Protein AF-A0A524DLS8-F1 (afdb_monomer)

Nearest PDB structures (foldseek):
  7c2h-assembly1_G  TM=8.916E-01  e=9.783E-06  Candidatus Thorarchaeota archaeon SMTZ1-83
  7c2g-assembly1_G  TM=9.060E-01  e=1.385E-05  Candidatus Thorarchaeota archaeon SMTZ1-83
  7whf-assembly2_C  TM=7.831E-01  e=1.554E-05  Candidatus Heimdallarchaeota archaeon LC_3
  7whg-assembly1_G  TM=9.239E-01  e=5.008E-04  Promethearchaeota archaeon
  1jhw-assembly1_A  TM=7.766E-01  e=9.349E-05  Homo sapiens

Solvent-accessible surface area (backbone atoms only — not comparable to full-atom values): 13951 Å² total; per-residue (Å²): 122,78,66,64,58,52,56,51,53,54,52,52,53,51,53,52,49,54,53,51,51,52,54,49,53,51,51,51,53,51,48,51,51,50,48,53,51,49,61,59,64,60,59,73,80,84,71,67,46,40,27,42,47,40,80,86,39,50,76,42,80,46,63,53,48,85,81,50,46,63,38,37,36,41,39,34,66,68,64,36,32,38,37,40,37,21,79,67,32,53,69,68,31,54,57,35,44,51,56,48,51,52,59,52,37,73,70,42,98,58,77,40,52,77,42,83,33,44,64,96,60,63,54,72,73,61,46,74,42,44,67,50,38,51,76,24,67,81,69,76,60,78,74,69,72,70,78,77,64,72,80,64,44,65,67,48,46,56,44,42,75,75,69,45,80,68,52,74,67,41,51,27,35,54,45,13,51,54,52,54,73,67,63,66,52,70,69,56,47,27,35,50,37,27,43,48,54,49,50,67,75,46,77,86,60,91,84,50,71,67,57,27,54,53,42,16,55,54,50,66,68,66,70,68,51,73,54,46,46,28,37,53,37,28,44,49,52,49,52,53,53,54,55,59,67,75,75,114

Foldseek 3Di:
DVVVVVVVVVVVVVVVVVVVVVVVVVVVVVVVVVVVVVVVVPPPPQDKWKWKADLVRDTDTDFADPLDLQTWMWICSPQEIEIEHRVNHDPSRSVSPVVVLVVVQVPDPHRHHYHYHYVVRDDDPRVVCNVVRHVGPPPPDPPPPPDADDLPQVVLVVCVVVPDDDDPSSQLSVQLVVVVVVVDDLLVLLLLLLVLVCCVVVVPDDDDPVSSNVSSVVVVVVPHDSSSSSSSSSNSVVVVVVVVVVVD

Radius of gyration: 32.9 Å; Cα contacts (8 Å, |Δi|>4): 249; chains: 1; bounding box: 101×58×73 Å

Sequence (248 aa):
MKTFTSVISIYIRNLNFFFYLFLIISKYIILLCILTILLRKTRLRIIMKLYSVAENGALRKIGKLAFADNAVYLVDDYKNMYLWFGQKASKKKKDLSQKKADALNKKKETTANIQIVHQGKEFGAFLAMMDILKKGLKVKAPIERRTELEIQYEDTKELIDIGLEPDLEGEITIAAHKLAQEKKSYDELCKALAKAQLTIIKSKGKITAAEINKKAKEIHKSSSTYDELCWLIAELNMLLKKQSFEQD

Structure (mmCIF, N/CA/C/O backbone):
data_AF-A0A524DLS8-F1
#
_entry.id   AF-A0A524DLS8-F1
#
loop_
_atom_site.group_PDB
_atom_site.id
_atom_site.type_symbol
_atom_site.label_atom_id
_atom_site.label_alt_id
_atom_site.label_comp_id
_atom_site.label_asym_id
_atom_site.label_entity_id
_atom_site.label_seq_id
_atom_site.pdbx_PDB_ins_code
_atom_site.Cartn_x
_atom_site.Cartn_y
_atom_site.Cartn_z
_atom_site.occupancy
_atom_site.B_iso_or_equiv
_atom_site.auth_seq_id
_atom_site.auth_comp_id
_atom_site.auth_asym_id
_atom_site.auth_atom_id
_atom_site.pdbx_PDB_model_num
ATOM 1 N N . MET A 1 1 ? 62.824 33.781 37.397 1.00 54.66 1 MET A N 1
ATOM 2 C CA . MET A 1 1 ? 61.934 32.602 37.544 1.00 54.66 1 MET A CA 1
ATOM 3 C C . MET A 1 1 ? 60.467 32.835 37.141 1.00 54.66 1 MET A C 1
ATOM 5 O O . MET A 1 1 ? 59.832 31.866 36.758 1.00 54.66 1 MET A O 1
ATOM 9 N N . LYS A 1 2 ? 59.913 34.065 37.165 1.00 51.53 2 LYS A N 1
ATOM 10 C CA . LYS A 1 2 ? 58.495 34.329 36.802 1.00 51.53 2 LYS A CA 1
ATOM 11 C C . LYS A 1 2 ? 58.173 34.328 35.293 1.00 51.53 2 LYS A C 1
ATOM 13 O O . LYS A 1 2 ? 57.015 34.201 34.920 1.00 51.53 2 LYS A O 1
ATOM 18 N N . THR A 1 3 ? 59.169 34.461 34.419 1.00 55.75 3 THR A N 1
ATOM 19 C CA . THR A 1 3 ? 58.977 34.502 32.957 1.00 55.75 3 THR A CA 1
ATOM 20 C C . THR A 1 3 ? 58.857 33.113 32.326 1.00 55.75 3 THR A C 1
ATOM 22 O O . THR A 1 3 ? 58.107 32.940 31.372 1.00 55.75 3 THR A O 1
ATOM 25 N N . PHE A 1 4 ? 59.516 32.099 32.894 1.00 52.78 4 PHE A N 1
ATOM 26 C CA . PHE A 1 4 ? 59.538 30.738 32.343 1.00 52.78 4 PHE A CA 1
ATOM 27 C C . PHE A 1 4 ? 58.196 30.003 32.513 1.00 52.78 4 PHE A C 1
ATOM 29 O O . PHE A 1 4 ? 57.739 29.304 31.612 1.00 52.78 4 PHE A O 1
ATOM 36 N N . THR A 1 5 ? 57.500 30.234 33.629 1.00 56.88 5 THR A N 1
ATOM 37 C CA . THR A 1 5 ? 56.167 29.668 33.894 1.00 56.88 5 THR A CA 1
ATOM 38 C C . THR A 1 5 ? 55.078 30.238 32.979 1.00 56.88 5 THR A C 1
ATOM 40 O O . THR A 1 5 ? 54.132 29.528 32.641 1.00 56.88 5 THR A O 1
ATOM 43 N N . SER A 1 6 ? 55.220 31.487 32.522 1.00 59.06 6 SER A N 1
ATOM 44 C CA . SER A 1 6 ? 54.257 32.122 31.609 1.00 59.06 6 SER A CA 1
ATOM 45 C C . SER A 1 6 ? 54.321 31.528 30.195 1.00 59.06 6 SER A C 1
ATOM 47 O O . SER A 1 6 ? 53.290 31.201 29.607 1.00 59.06 6 SER A O 1
ATOM 49 N N . VAL A 1 7 ? 55.533 31.286 29.679 1.00 60.94 7 VAL A N 1
ATOM 50 C CA . VAL A 1 7 ? 55.742 30.698 28.342 1.00 60.94 7 VAL A CA 1
ATOM 51 C C . VAL A 1 7 ? 55.211 29.261 28.277 1.00 60.94 7 VAL A C 1
ATOM 53 O O . VAL A 1 7 ? 54.524 28.901 27.322 1.00 60.94 7 VAL A O 1
ATOM 56 N N . ILE A 1 8 ? 55.440 28.461 29.325 1.00 62.81 8 ILE A N 1
ATOM 57 C CA . ILE A 1 8 ? 54.925 27.085 29.420 1.00 62.81 8 ILE A CA 1
ATOM 58 C C . ILE A 1 8 ? 53.388 27.069 29.471 1.00 62.81 8 ILE A C 1
ATOM 60 O O . ILE A 1 8 ? 52.756 26.258 28.798 1.00 62.81 8 ILE A O 1
ATOM 64 N N . SER A 1 9 ? 52.770 28.000 30.205 1.00 60.34 9 SER A N 1
ATOM 65 C CA . SER A 1 9 ? 51.306 28.116 30.295 1.00 60.34 9 SER A CA 1
ATOM 66 C C . SER A 1 9 ? 50.654 28.437 28.941 1.00 60.34 9 SER A C 1
ATOM 68 O O . SER A 1 9 ? 49.630 27.849 28.584 1.00 60.34 9 SER A O 1
ATOM 70 N N . ILE A 1 10 ? 51.274 29.309 28.138 1.00 63.53 10 ILE A N 1
ATOM 71 C CA . ILE A 1 10 ? 50.808 29.632 26.779 1.00 63.53 10 ILE A CA 1
ATOM 72 C C . ILE A 1 10 ? 50.947 28.419 25.849 1.00 63.53 10 ILE A C 1
ATOM 74 O O . ILE A 1 10 ? 50.038 28.133 25.069 1.00 63.53 10 ILE A O 1
ATOM 78 N N . TYR A 1 11 ? 52.043 27.664 25.963 1.00 56.44 11 TYR A N 1
ATOM 79 C CA . TYR A 1 11 ? 52.268 26.470 25.147 1.00 56.44 11 TYR A CA 1
ATOM 80 C C . TYR A 1 11 ? 51.262 25.355 25.464 1.00 56.44 11 TYR A C 1
ATOM 82 O O . TYR A 1 11 ? 50.685 24.767 24.553 1.00 56.44 11 TYR A O 1
ATOM 90 N N . ILE A 1 12 ? 50.970 25.125 26.750 1.00 62.50 12 ILE A N 1
ATOM 91 C CA . ILE A 1 12 ? 49.964 24.146 27.195 1.00 62.50 12 ILE A CA 1
ATOM 92 C C . ILE A 1 12 ? 48.556 24.557 26.738 1.00 62.50 12 ILE A C 1
ATOM 94 O O . ILE A 1 12 ? 47.776 23.710 26.299 1.00 62.50 12 ILE A O 1
ATOM 98 N N . ARG A 1 13 ? 48.219 25.854 26.783 1.00 60.44 13 ARG A N 1
ATOM 99 C CA . ARG A 1 13 ? 46.930 26.358 26.275 1.00 60.44 13 ARG A CA 1
ATOM 100 C C . ARG A 1 13 ? 46.784 26.164 24.766 1.00 60.44 13 ARG A C 1
ATOM 102 O O . ARG A 1 13 ? 45.722 25.729 24.326 1.00 60.44 13 ARG A O 1
ATOM 109 N N . ASN A 1 14 ? 47.841 26.413 23.993 1.00 63.25 14 ASN A N 1
ATOM 110 C CA . ASN A 1 14 ? 47.841 26.145 22.553 1.00 63.25 14 ASN A CA 1
ATOM 111 C C . ASN A 1 14 ? 47.717 24.647 22.249 1.00 63.25 14 ASN A C 1
ATOM 113 O O . ASN A 1 14 ? 46.935 24.266 21.382 1.00 63.25 14 ASN A O 1
ATOM 117 N N . LEU A 1 15 ? 48.410 23.783 22.996 1.00 64.69 15 LEU A N 1
ATOM 118 C CA . LEU A 1 15 ? 48.328 22.332 22.810 1.00 64.69 15 LEU A CA 1
ATOM 119 C C . LEU A 1 15 ? 46.906 21.800 23.068 1.00 64.69 15 LEU A C 1
ATOM 121 O O . LEU A 1 15 ? 46.387 21.000 22.290 1.00 64.69 15 LEU A O 1
ATOM 125 N N . ASN A 1 16 ? 46.244 22.310 24.112 1.00 67.31 16 ASN A N 1
ATOM 126 C CA . ASN A 1 16 ? 44.851 21.975 24.412 1.00 67.31 16 ASN A CA 1
ATOM 127 C C . ASN A 1 16 ? 43.883 22.460 23.322 1.00 67.31 16 ASN A C 1
ATOM 129 O O . ASN A 1 16 ? 42.925 21.757 23.008 1.00 67.31 16 ASN A O 1
ATOM 133 N N . PHE A 1 17 ? 44.140 23.620 22.708 1.00 72.25 17 PHE A N 1
ATOM 134 C CA . PHE A 1 17 ? 43.327 24.134 21.604 1.00 72.25 17 PHE A CA 1
ATOM 135 C C . PHE A 1 17 ? 43.429 23.254 20.348 1.00 72.25 17 PHE A C 1
ATOM 137 O O . PHE A 1 17 ? 42.406 22.888 19.768 1.00 72.25 17 PHE A O 1
ATOM 144 N N . PHE A 1 18 ? 44.643 22.836 19.971 1.00 68.00 18 PHE A N 1
ATOM 145 C CA . PHE A 1 18 ? 44.849 21.911 18.849 1.00 68.00 18 PHE A CA 1
ATOM 146 C C . PHE A 1 18 ? 44.203 20.544 19.094 1.00 68.00 18 PHE A C 1
ATOM 148 O O . PHE A 1 18 ? 43.594 19.979 18.184 1.00 68.00 18 PHE A O 1
ATOM 155 N N . PHE A 1 19 ? 44.265 20.036 20.327 1.00 68.56 19 PHE A N 1
ATOM 156 C CA . PHE A 1 19 ? 43.600 18.788 20.697 1.00 68.56 19 PHE A CA 1
ATOM 157 C C . PHE A 1 19 ? 42.071 18.897 20.584 1.00 68.56 19 PHE A C 1
ATOM 159 O O . PHE A 1 19 ? 41.416 18.002 20.047 1.00 68.56 19 PHE A O 1
ATOM 166 N N . TYR A 1 20 ? 41.497 20.026 21.010 1.00 70.25 20 TYR A N 1
ATOM 167 C CA . TYR A 1 20 ? 40.059 20.279 20.901 1.00 70.25 20 TYR A CA 1
ATOM 168 C C . TYR A 1 20 ? 39.600 20.394 19.440 1.00 70.25 20 TYR A C 1
ATOM 170 O O . TYR A 1 20 ? 38.586 19.808 19.057 1.00 70.25 20 TYR A O 1
ATOM 178 N N . LEU A 1 21 ? 40.374 21.086 18.599 1.00 70.69 21 LEU A N 1
ATOM 179 C CA . LEU A 1 21 ? 40.092 21.225 17.170 1.00 70.69 21 LEU A CA 1
ATOM 180 C C . LEU A 1 21 ? 40.171 19.874 16.440 1.00 70.69 21 LEU A C 1
ATOM 182 O O . LEU A 1 21 ? 39.304 19.560 15.624 1.00 70.69 21 LEU A O 1
ATOM 186 N N . PHE A 1 22 ? 41.154 19.036 16.784 1.00 72.31 22 PHE A N 1
ATOM 187 C CA . PHE A 1 22 ? 41.286 17.684 16.238 1.00 72.31 22 PHE A CA 1
ATOM 188 C C . PHE A 1 22 ? 40.094 16.788 16.609 1.00 72.31 22 PHE A C 1
ATOM 190 O O . PHE A 1 22 ? 39.557 16.081 15.753 1.00 72.31 22 PHE A O 1
ATOM 197 N N . LEU A 1 23 ? 39.615 16.861 17.856 1.00 73.94 23 LEU A N 1
ATOM 198 C CA . LEU A 1 23 ? 38.421 16.131 18.295 1.00 73.94 23 LEU A CA 1
ATOM 199 C C . LEU A 1 23 ? 37.150 16.583 17.562 1.00 73.94 23 LEU A C 1
ATOM 201 O O . LEU A 1 23 ? 36.300 15.748 17.246 1.00 73.94 23 LEU A O 1
ATOM 205 N N . ILE A 1 24 ? 37.018 17.879 17.259 1.00 76.75 24 ILE A N 1
ATOM 206 C CA . ILE A 1 24 ? 35.888 18.414 16.487 1.00 76.75 24 ILE A CA 1
ATOM 207 C C . ILE A 1 24 ? 35.941 17.900 15.044 1.00 76.75 24 ILE A C 1
ATOM 209 O O . ILE A 1 24 ? 34.959 17.334 14.566 1.00 76.75 24 ILE A O 1
ATOM 213 N N . ILE A 1 25 ? 37.087 18.024 14.370 1.00 75.31 25 ILE A N 1
ATOM 214 C CA . ILE A 1 25 ? 37.255 17.572 12.980 1.00 75.31 25 ILE A CA 1
ATOM 215 C C . ILE A 1 25 ? 37.009 16.060 12.869 1.00 75.31 25 ILE A C 1
ATOM 217 O O . ILE A 1 25 ? 36.286 15.617 11.978 1.00 75.31 25 ILE A O 1
ATOM 221 N N . SER A 1 26 ? 37.525 15.272 13.816 1.00 79.00 26 SER A N 1
ATOM 222 C CA . SER A 1 26 ? 37.297 13.824 13.874 1.00 79.00 26 SER A CA 1
ATOM 223 C C . SER A 1 26 ? 35.807 13.478 14.010 1.00 79.00 26 SER A C 1
ATOM 225 O O . SER A 1 26 ? 35.293 12.649 13.258 1.00 79.00 26 SER A O 1
ATOM 227 N N . LYS A 1 27 ? 35.064 14.179 14.881 1.00 77.62 27 LYS A N 1
ATOM 228 C CA . LYS A 1 27 ? 33.607 14.000 15.009 1.00 77.62 27 LYS A CA 1
ATOM 229 C C . LYS A 1 27 ? 32.856 14.342 13.720 1.00 77.62 27 LYS A C 1
ATOM 231 O O . LYS A 1 27 ? 31.951 13.597 13.352 1.00 77.62 27 LYS A O 1
ATOM 236 N N . TYR A 1 28 ? 33.230 15.415 13.019 1.00 77.00 28 TYR A N 1
ATOM 237 C CA . TYR A 1 28 ? 32.601 15.791 11.745 1.00 77.00 28 TYR A CA 1
ATOM 238 C C . TYR A 1 28 ? 32.883 14.780 10.628 1.00 77.00 28 TYR A C 1
ATOM 240 O O . TYR A 1 28 ? 31.969 14.441 9.880 1.00 77.00 28 TYR A O 1
ATOM 248 N N . ILE A 1 29 ? 34.105 14.245 10.542 1.00 77.81 29 ILE A N 1
ATOM 249 C CA . ILE A 1 29 ? 34.458 13.198 9.570 1.00 77.81 29 ILE A CA 1
ATOM 250 C C . ILE A 1 29 ? 33.675 11.913 9.857 1.00 77.81 29 ILE A C 1
ATOM 252 O O . ILE A 1 29 ? 33.108 11.319 8.940 1.00 77.81 29 ILE A O 1
ATOM 256 N N . ILE A 1 30 ? 33.580 11.506 11.126 1.00 77.19 30 ILE A N 1
ATOM 257 C CA . ILE A 1 30 ? 32.781 10.343 11.534 1.00 77.19 30 ILE A CA 1
ATOM 258 C C . ILE A 1 30 ? 31.302 10.568 11.200 1.00 77.19 30 ILE A C 1
ATOM 260 O O . ILE A 1 30 ? 30.663 9.667 10.661 1.00 77.19 30 ILE A O 1
ATOM 264 N N . LEU A 1 31 ? 30.763 11.767 11.442 1.00 76.62 31 LEU A N 1
ATOM 265 C CA . LEU A 1 31 ? 29.381 12.108 11.108 1.00 76.62 31 LEU A CA 1
ATOM 266 C C . LEU A 1 31 ? 29.135 12.095 9.592 1.00 76.62 31 LEU A C 1
ATOM 268 O O . LEU A 1 31 ? 28.124 11.549 9.161 1.00 76.62 31 LEU A O 1
ATOM 272 N N . LEU A 1 32 ? 30.063 12.609 8.777 1.00 74.44 32 LEU A N 1
ATOM 273 C CA . LEU A 1 32 ? 29.985 12.536 7.312 1.00 74.44 32 LEU A CA 1
ATOM 274 C C . LEU A 1 32 ? 30.052 11.090 6.807 1.00 74.44 32 LEU A C 1
ATOM 276 O O . LEU A 1 32 ? 29.306 10.726 5.896 1.00 74.44 32 LEU A O 1
ATOM 280 N N . CYS A 1 33 ? 30.903 10.254 7.408 1.00 69.94 33 CYS A N 1
ATOM 281 C CA . CYS A 1 33 ? 30.986 8.822 7.118 1.00 69.94 33 CYS A CA 1
ATOM 282 C C . CYS A 1 33 ? 29.692 8.094 7.505 1.00 69.94 33 CYS A C 1
ATOM 284 O O . CYS A 1 33 ? 29.172 7.305 6.722 1.00 69.94 33 CYS A O 1
ATOM 286 N N . ILE A 1 34 ? 29.120 8.385 8.675 1.00 71.44 34 ILE A N 1
ATOM 287 C CA . ILE A 1 34 ? 27.836 7.821 9.106 1.00 71.44 34 ILE A CA 1
ATOM 288 C C . ILE A 1 34 ? 26.713 8.299 8.183 1.00 71.44 34 ILE A C 1
ATOM 290 O O . ILE A 1 34 ? 25.893 7.484 7.773 1.00 71.44 34 ILE A O 1
ATOM 294 N N . LEU A 1 35 ? 26.697 9.574 7.787 1.00 70.00 35 LEU A N 1
ATOM 295 C CA . LEU A 1 35 ? 25.700 10.129 6.873 1.00 70.00 35 LEU A CA 1
ATOM 296 C C . LEU A 1 35 ? 25.814 9.504 5.479 1.00 70.00 35 LEU A C 1
ATOM 298 O O . LEU A 1 35 ? 24.804 9.112 4.913 1.00 70.00 35 LEU A O 1
ATOM 302 N N . THR A 1 36 ? 27.021 9.311 4.943 1.00 61.06 36 THR A N 1
ATOM 303 C CA . THR A 1 36 ? 27.217 8.605 3.661 1.00 61.06 36 THR A CA 1
ATOM 304 C C . THR A 1 36 ? 26.883 7.117 3.753 1.00 61.06 36 THR A C 1
ATOM 306 O O . THR A 1 36 ? 26.318 6.566 2.809 1.00 61.06 36 THR A O 1
ATOM 309 N N . ILE A 1 37 ? 27.151 6.453 4.881 1.00 58.84 37 ILE A N 1
ATOM 310 C CA . ILE A 1 37 ? 26.715 5.071 5.132 1.00 58.84 37 ILE A CA 1
ATOM 311 C C . ILE A 1 37 ? 25.185 4.997 5.249 1.00 58.84 37 ILE A C 1
ATOM 313 O O . ILE A 1 37 ? 24.580 4.089 4.681 1.00 58.84 37 ILE A O 1
ATOM 317 N N . LEU A 1 38 ? 24.540 5.953 5.922 1.00 54.78 38 LEU A N 1
ATOM 318 C CA . LEU A 1 38 ? 23.083 6.044 6.052 1.00 54.78 38 LEU A CA 1
ATOM 319 C C . LEU A 1 38 ? 22.413 6.361 4.707 1.00 54.78 38 LEU A C 1
ATOM 321 O O . LEU A 1 38 ? 21.448 5.688 4.352 1.00 54.78 38 LEU A O 1
ATOM 325 N N . LEU A 1 39 ? 22.982 7.273 3.912 1.00 52.47 39 LEU A N 1
ATOM 326 C CA . LEU A 1 39 ? 22.545 7.594 2.546 1.00 52.47 39 LEU A CA 1
ATOM 327 C C . LEU A 1 39 ? 22.782 6.429 1.564 1.00 52.47 39 LEU A C 1
ATOM 329 O O . LEU A 1 39 ? 22.024 6.252 0.614 1.00 52.47 39 LEU A O 1
ATOM 333 N N . ARG A 1 40 ? 23.780 5.565 1.804 1.00 49.69 40 ARG A N 1
ATOM 334 C CA . ARG A 1 40 ? 23.938 4.289 1.074 1.00 49.69 40 ARG A CA 1
ATOM 335 C C . ARG A 1 40 ? 22.961 3.211 1.556 1.00 49.69 40 ARG A C 1
ATOM 337 O O . ARG A 1 40 ? 22.597 2.322 0.784 1.00 49.69 40 ARG A O 1
ATOM 344 N N . LYS A 1 41 ? 22.536 3.263 2.824 1.00 42.41 41 LYS A N 1
ATOM 345 C CA . LYS A 1 41 ? 21.606 2.303 3.443 1.00 42.41 41 LYS A CA 1
ATOM 346 C C . LYS A 1 41 ? 20.139 2.623 3.157 1.00 42.41 41 LYS A C 1
ATOM 348 O O . LYS A 1 41 ? 19.313 1.711 3.228 1.00 42.41 41 LYS A O 1
ATOM 353 N N . THR A 1 42 ? 19.818 3.831 2.691 1.00 41.62 42 THR A N 1
ATOM 354 C CA . THR A 1 42 ? 18.628 4.082 1.865 1.00 41.62 42 THR A CA 1
ATOM 355 C C . THR A 1 42 ? 18.839 3.467 0.484 1.00 41.62 42 THR A C 1
ATOM 357 O O . THR A 1 42 ? 18.933 4.148 -0.532 1.00 41.62 42 THR A O 1
ATOM 360 N N . ARG A 1 43 ? 18.934 2.131 0.458 1.00 44.06 43 ARG A N 1
ATOM 361 C CA . ARG A 1 43 ? 18.742 1.313 -0.736 1.00 44.06 43 ARG A CA 1
ATOM 362 C C . ARG A 1 43 ? 17.473 1.831 -1.399 1.00 44.06 43 ARG A C 1
ATOM 364 O O . ARG A 1 43 ? 16.380 1.597 -0.876 1.00 44.06 43 ARG A O 1
ATOM 371 N N . LEU A 1 44 ? 17.620 2.494 -2.548 1.00 45.12 44 LEU A N 1
ATOM 372 C CA . LEU A 1 44 ? 16.575 2.534 -3.560 1.00 45.12 44 LEU A CA 1
ATOM 373 C C . LEU A 1 44 ? 15.963 1.136 -3.577 1.00 45.12 44 LEU A C 1
ATOM 375 O O . LEU A 1 44 ? 16.664 0.153 -3.831 1.00 45.12 44 LEU A O 1
ATOM 379 N N . ARG A 1 45 ? 14.692 1.019 -3.181 1.00 49.19 45 ARG A N 1
ATOM 380 C CA . ARG A 1 45 ? 13.976 -0.246 -3.313 1.00 49.19 45 ARG A CA 1
ATOM 381 C C . ARG A 1 45 ? 14.024 -0.570 -4.799 1.00 49.19 45 ARG A C 1
ATOM 383 O O . ARG A 1 45 ? 13.354 0.081 -5.595 1.00 49.19 45 ARG A O 1
ATOM 390 N N . ILE A 1 46 ? 14.866 -1.531 -5.166 1.00 56.41 46 ILE A N 1
ATOM 391 C CA . ILE A 1 46 ? 14.961 -2.037 -6.528 1.00 56.41 46 ILE A CA 1
ATOM 392 C C . ILE A 1 46 ? 13.651 -2.780 -6.770 1.00 56.41 46 ILE A C 1
ATOM 394 O O . ILE A 1 46 ? 13.473 -3.923 -6.354 1.00 56.41 46 ILE A O 1
ATOM 398 N N . ILE A 1 47 ? 12.680 -2.074 -7.343 1.00 75.69 47 ILE A N 1
ATOM 399 C CA . ILE A 1 47 ? 11.384 -2.639 -7.692 1.00 75.69 47 ILE A CA 1
ATOM 400 C C . ILE A 1 47 ? 11.515 -3.153 -9.118 1.00 75.69 47 ILE A C 1
ATOM 402 O O . ILE A 1 47 ? 11.627 -2.364 -10.056 1.00 75.69 47 ILE A O 1
ATOM 406 N N . MET A 1 48 ? 11.489 -4.477 -9.263 1.00 88.31 48 MET A N 1
ATOM 407 C CA . MET A 1 48 ? 11.382 -5.135 -10.560 1.00 88.31 48 MET A CA 1
ATOM 408 C C . MET A 1 48 ? 10.128 -4.634 -11.285 1.00 88.31 48 MET A C 1
ATOM 410 O O . MET A 1 48 ? 9.044 -4.572 -10.697 1.00 88.31 48 MET A O 1
ATOM 414 N N . LYS A 1 49 ? 10.265 -4.259 -12.559 1.00 92.38 49 LYS A N 1
ATOM 415 C CA . LYS A 1 49 ? 9.159 -3.743 -13.374 1.00 92.38 49 LYS A CA 1
ATOM 416 C C . LYS A 1 49 ? 8.811 -4.748 -14.461 1.00 92.38 49 LYS A C 1
ATOM 418 O O . LYS A 1 49 ? 9.684 -5.219 -15.182 1.00 92.38 49 LYS A O 1
ATOM 423 N N . LEU A 1 50 ? 7.524 -5.059 -14.584 1.00 94.94 50 LEU A N 1
ATOM 424 C CA . LEU A 1 50 ? 7.010 -6.011 -15.564 1.00 94.94 50 LEU A CA 1
ATOM 425 C C . LEU A 1 50 ? 6.118 -5.285 -16.563 1.00 94.94 50 LEU A C 1
ATOM 427 O O . LEU A 1 50 ? 5.266 -4.483 -16.167 1.00 94.94 50 LEU A O 1
ATOM 431 N N . TYR A 1 51 ? 6.276 -5.601 -17.844 1.00 96.38 51 TYR A N 1
ATOM 432 C CA . TYR A 1 51 ? 5.471 -5.033 -18.915 1.00 96.38 51 TYR A CA 1
ATOM 433 C C . TYR A 1 51 ? 4.996 -6.105 -19.892 1.00 96.38 51 TYR A C 1
ATOM 435 O O . TYR A 1 51 ? 5.755 -6.999 -20.261 1.00 96.38 51 TYR A O 1
ATOM 443 N N . SER A 1 52 ? 3.761 -5.975 -20.375 1.00 96.00 52 SER A N 1
ATOM 444 C CA . SER A 1 52 ? 3.304 -6.626 -21.606 1.00 96.00 52 SER A CA 1
ATOM 445 C C . SER A 1 52 ? 3.460 -5.675 -22.785 1.00 96.00 52 SER A C 1
ATOM 447 O O . SER A 1 52 ? 3.130 -4.491 -22.668 1.00 96.00 52 SER A O 1
ATOM 449 N N . VAL A 1 53 ? 3.891 -6.201 -23.926 1.00 95.50 53 VAL A N 1
ATOM 450 C CA . VAL A 1 53 ? 4.032 -5.437 -25.168 1.00 95.50 53 VAL A CA 1
ATOM 451 C C . VAL A 1 53 ? 2.804 -5.663 -26.049 1.00 95.50 53 VAL A C 1
ATOM 453 O O . VAL A 1 53 ? 2.430 -6.804 -26.318 1.00 95.50 53 VAL A O 1
ATOM 456 N N . ALA A 1 54 ? 2.163 -4.585 -26.495 1.00 91.88 54 ALA A N 1
ATOM 457 C CA . ALA A 1 54 ? 1.075 -4.630 -27.473 1.00 91.88 54 ALA A CA 1
ATOM 458 C C . ALA A 1 54 ? 1.612 -4.765 -28.914 1.00 91.88 54 ALA A C 1
ATOM 460 O O . ALA A 1 54 ? 2.795 -4.548 -29.162 1.00 91.88 54 ALA A O 1
ATOM 461 N N . GLU A 1 55 ? 0.753 -5.077 -29.891 1.00 87.88 55 GLU A N 1
ATOM 462 C CA . GLU A 1 55 ? 1.164 -5.232 -31.306 1.00 87.88 55 GLU A CA 1
ATOM 463 C C . GLU A 1 55 ? 1.777 -3.958 -31.917 1.00 87.88 55 GLU A C 1
ATOM 465 O O . GLU A 1 55 ? 2.604 -4.025 -32.825 1.00 87.88 55 GLU A O 1
ATOM 470 N N . ASN A 1 56 ? 1.407 -2.784 -31.400 1.00 87.81 56 ASN A N 1
ATOM 471 C CA . ASN A 1 56 ? 1.988 -1.497 -31.791 1.00 87.81 56 ASN A CA 1
ATOM 472 C C . ASN A 1 56 ? 3.271 -1.140 -31.012 1.00 87.81 56 ASN A C 1
ATOM 474 O O . ASN A 1 56 ? 3.795 -0.039 -31.162 1.00 87.81 56 ASN A O 1
ATOM 478 N N . GLY A 1 57 ? 3.777 -2.038 -30.161 1.00 87.12 57 GLY A N 1
ATOM 479 C CA . GLY A 1 57 ? 4.963 -1.802 -29.337 1.00 87.12 57 GLY A CA 1
ATOM 480 C C . GLY A 1 57 ? 4.712 -0.966 -28.078 1.00 87.12 57 GLY A C 1
ATOM 481 O O . GLY A 1 57 ? 5.670 -0.614 -27.387 1.00 87.12 57 GLY A O 1
ATOM 482 N N . ALA A 1 58 ? 3.461 -0.622 -27.753 1.00 90.75 58 ALA A N 1
ATOM 483 C CA . ALA A 1 58 ? 3.143 0.039 -26.491 1.00 90.75 58 ALA A CA 1
ATOM 484 C C . ALA A 1 58 ? 3.410 -0.900 -25.305 1.00 90.75 58 ALA A C 1
ATOM 486 O O . ALA A 1 58 ? 3.089 -2.089 -25.350 1.00 90.75 58 ALA A O 1
ATOM 487 N N . LEU A 1 59 ? 3.979 -0.350 -24.231 1.00 93.44 59 LEU A N 1
ATOM 488 C CA . LEU A 1 59 ? 4.265 -1.079 -23.000 1.00 93.44 59 LEU A CA 1
ATOM 489 C C . LEU A 1 59 ? 3.142 -0.836 -21.994 1.00 93.44 59 LEU A C 1
ATOM 491 O O . LEU A 1 59 ? 2.868 0.308 -21.640 1.00 93.44 59 LEU A O 1
ATOM 495 N N . ARG A 1 60 ? 2.522 -1.906 -21.496 1.00 93.31 60 ARG A N 1
ATOM 496 C CA . ARG A 1 60 ? 1.575 -1.839 -20.375 1.00 93.31 60 ARG A CA 1
ATOM 497 C C . ARG A 1 60 ? 2.206 -2.473 -19.152 1.00 93.31 60 ARG A C 1
ATOM 499 O O . ARG A 1 60 ? 2.647 -3.616 -19.226 1.00 93.31 60 ARG A O 1
ATOM 506 N N . LYS A 1 61 ? 2.263 -1.738 -18.042 1.00 93.25 61 LYS A N 1
ATOM 507 C CA . LYS A 1 61 ? 2.780 -2.257 -16.772 1.00 93.25 61 LYS A CA 1
ATOM 508 C C . LYS A 1 61 ? 1.824 -3.323 -16.233 1.00 93.25 61 LYS A C 1
ATOM 510 O O . LYS A 1 61 ? 0.615 -3.112 -16.227 1.00 93.25 61 LYS A O 1
ATOM 515 N N . ILE A 1 62 ? 2.366 -4.451 -15.788 1.00 93.44 62 ILE A N 1
ATOM 516 C CA . ILE A 1 62 ? 1.602 -5.593 -15.266 1.00 93.44 62 ILE A CA 1
ATOM 517 C C . ILE A 1 62 ? 2.170 -6.046 -13.917 1.00 93.44 62 ILE A C 1
ATOM 519 O O . ILE A 1 62 ? 3.313 -5.745 -13.584 1.00 93.44 62 ILE A O 1
ATOM 523 N N . GLY A 1 63 ? 1.367 -6.756 -13.120 1.00 90.69 63 GLY A N 1
ATOM 524 C CA . GLY A 1 63 ? 1.796 -7.308 -11.824 1.00 90.69 63 GLY A CA 1
ATOM 525 C C . GLY A 1 63 ? 2.292 -8.757 -11.883 1.00 90.69 63 GLY A C 1
ATOM 526 O O . GLY A 1 63 ? 2.978 -9.208 -10.968 1.00 90.69 63 GLY A O 1
ATOM 527 N N . LYS A 1 64 ? 1.948 -9.487 -12.951 1.00 94.12 64 LYS A N 1
ATOM 528 C CA . LYS A 1 64 ? 2.273 -10.905 -13.166 1.00 94.12 64 LYS A CA 1
ATOM 529 C C . LYS A 1 64 ? 2.324 -11.239 -14.656 1.00 94.12 64 LYS A C 1
ATOM 531 O O . LYS A 1 64 ? 1.692 -10.542 -15.449 1.00 94.12 64 LYS A O 1
ATOM 536 N N . LEU A 1 65 ? 3.035 -12.302 -15.025 1.00 94.88 65 LEU A N 1
ATOM 537 C CA . LEU A 1 65 ? 3.128 -12.798 -16.401 1.00 94.88 65 LEU A CA 1
ATOM 538 C C . LEU A 1 65 ? 2.287 -14.067 -16.566 1.00 94.88 65 LEU A C 1
ATOM 540 O O . LEU A 1 65 ? 2.451 -15.027 -15.820 1.00 94.88 65 LEU A O 1
ATOM 544 N N . ALA A 1 66 ? 1.419 -14.082 -17.580 1.00 94.31 66 ALA A N 1
ATOM 545 C CA . ALA A 1 66 ? 0.624 -15.259 -17.937 1.00 94.31 66 ALA A CA 1
ATOM 546 C C . ALA A 1 66 ? 1.369 -16.233 -18.870 1.00 94.31 66 ALA A C 1
ATOM 548 O O . ALA A 1 66 ? 0.919 -17.359 -19.037 1.00 94.31 66 ALA A O 1
ATOM 549 N N . PHE A 1 67 ? 2.495 -15.812 -19.468 1.00 95.31 67 PHE A N 1
ATOM 550 C CA . PHE A 1 67 ? 3.287 -16.613 -20.417 1.00 95.31 67 PHE A CA 1
ATOM 551 C C . PHE A 1 67 ? 2.471 -17.139 -21.616 1.00 95.31 67 PHE A C 1
ATOM 553 O O . PHE A 1 67 ? 2.674 -18.260 -22.077 1.00 95.31 67 PHE A O 1
ATOM 560 N N . ALA A 1 68 ? 1.549 -16.317 -22.136 1.00 95.88 68 ALA A N 1
ATOM 561 C CA . ALA A 1 68 ? 0.772 -16.653 -23.329 1.00 95.88 68 ALA A CA 1
ATOM 562 C C . ALA A 1 68 ? 1.669 -16.748 -24.577 1.00 95.88 68 ALA A C 1
ATOM 564 O O . ALA A 1 68 ? 2.570 -15.932 -24.771 1.00 95.88 68 ALA A O 1
ATOM 565 N N . ASP A 1 69 ? 1.403 -17.718 -25.450 1.00 97.06 69 ASP A N 1
ATOM 566 C CA . ASP A 1 69 ? 2.249 -18.029 -26.610 1.00 97.06 69 ASP A CA 1
ATOM 567 C C . ASP A 1 69 ? 2.277 -16.935 -27.693 1.00 97.06 69 ASP A C 1
ATOM 569 O O . ASP A 1 69 ? 3.220 -16.856 -28.477 1.00 97.06 69 ASP A O 1
ATOM 573 N N . ASN A 1 70 ? 1.285 -16.048 -27.717 1.00 96.38 70 ASN A N 1
ATOM 574 C CA . ASN A 1 70 ? 1.197 -14.883 -28.598 1.00 96.38 70 ASN A CA 1
ATOM 575 C C . ASN A 1 70 ? 1.717 -13.580 -27.949 1.00 96.38 70 ASN A C 1
ATOM 577 O O . ASN A 1 70 ? 1.682 -12.500 -28.558 1.00 96.38 70 ASN A O 1
ATOM 581 N N . ALA A 1 71 ? 2.184 -13.647 -26.700 1.00 96.94 71 ALA A N 1
ATOM 582 C CA . ALA A 1 71 ? 2.613 -12.484 -25.941 1.00 96.94 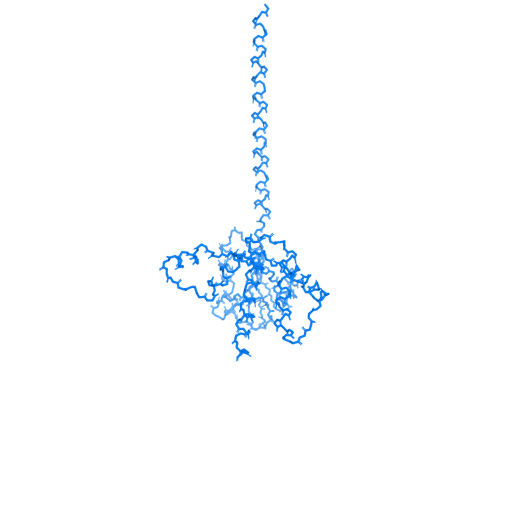71 ALA A CA 1
ATOM 583 C C . ALA A 1 71 ? 4.119 -12.222 -26.056 1.00 96.94 71 ALA A C 1
ATOM 585 O O . ALA A 1 71 ? 4.930 -13.102 -26.341 1.00 96.94 71 ALA A O 1
ATOM 586 N N . VAL A 1 72 ? 4.480 -10.966 -25.801 1.00 98.12 72 VAL A N 1
ATOM 587 C CA . VAL A 1 72 ? 5.857 -10.549 -25.545 1.00 98.12 72 VAL A CA 1
ATOM 588 C C . VAL A 1 72 ? 5.859 -9.786 -24.230 1.00 98.12 72 VAL A C 1
ATOM 590 O O . VAL A 1 72 ? 5.022 -8.896 -24.033 1.00 98.12 72 VAL A O 1
ATOM 593 N N . TYR A 1 73 ? 6.781 -10.138 -23.339 1.00 98.12 73 TYR A N 1
ATOM 594 C CA . TYR A 1 73 ? 6.940 -9.483 -22.045 1.00 98.12 73 TYR A CA 1
ATOM 595 C C . TYR A 1 73 ? 8.328 -8.872 -21.915 1.00 98.12 73 TYR A C 1
ATOM 597 O O . TYR A 1 73 ? 9.309 -9.439 -22.387 1.00 98.12 73 TYR A O 1
ATOM 605 N N . LEU A 1 74 ? 8.397 -7.729 -21.238 1.00 97.56 74 LEU A N 1
ATOM 606 C CA . LEU A 1 74 ? 9.642 -7.103 -20.817 1.00 97.56 74 LEU A CA 1
ATOM 607 C C . LEU A 1 74 ? 9.713 -7.138 -19.289 1.00 97.56 74 LEU A C 1
ATOM 609 O O . LEU A 1 74 ? 8.824 -6.617 -18.612 1.00 97.56 74 LEU A O 1
ATOM 613 N N . VAL A 1 75 ? 10.769 -7.744 -18.760 1.00 96.06 75 VAL A N 1
ATOM 614 C CA . VAL A 1 75 ? 11.043 -7.848 -17.325 1.00 96.06 75 VAL A CA 1
ATOM 615 C C . VAL A 1 75 ? 12.321 -7.090 -17.018 1.00 96.06 75 VAL A C 1
ATOM 617 O O . VAL A 1 75 ? 13.389 -7.461 -17.486 1.00 96.06 75 VAL A O 1
ATOM 620 N N . ASP A 1 76 ? 12.206 -6.026 -16.238 1.00 93.75 76 ASP A N 1
ATOM 621 C CA . ASP A 1 76 ? 13.322 -5.183 -15.829 1.00 93.75 76 ASP A CA 1
ATOM 622 C C . ASP A 1 76 ? 13.657 -5.452 -14.357 1.00 93.75 76 ASP A C 1
ATOM 624 O O . ASP A 1 76 ? 12.892 -5.067 -13.467 1.00 93.75 76 ASP A O 1
ATOM 628 N N . ASP A 1 77 ? 14.786 -6.120 -14.104 1.00 89.25 77 ASP A N 1
ATOM 629 C CA . ASP A 1 77 ? 15.306 -6.407 -12.758 1.00 89.25 77 ASP A CA 1
ATOM 630 C C . ASP A 1 77 ? 16.359 -5.375 -12.293 1.00 89.25 77 ASP A C 1
ATOM 632 O O . ASP A 1 77 ? 17.071 -5.612 -11.317 1.00 89.25 77 ASP A O 1
ATOM 636 N N . TYR A 1 78 ? 16.436 -4.225 -12.980 1.00 86.44 78 TYR A N 1
ATOM 637 C CA . TYR A 1 78 ? 17.454 -3.172 -12.885 1.00 86.44 78 TYR A CA 1
ATOM 638 C C . TYR A 1 78 ? 18.804 -3.536 -13.516 1.00 86.44 78 TYR A C 1
ATOM 640 O O . TYR A 1 78 ? 19.285 -2.764 -14.346 1.00 86.44 78 TYR A O 1
ATOM 648 N N . LYS A 1 79 ? 19.384 -4.700 -13.194 1.00 88.81 79 LYS A N 1
ATOM 649 C CA . LYS A 1 79 ? 20.699 -5.142 -13.710 1.00 88.81 79 LYS A CA 1
ATOM 650 C C . LYS A 1 79 ? 20.610 -5.766 -15.109 1.00 88.81 79 LYS A C 1
ATOM 652 O O . LYS A 1 79 ? 21.519 -5.629 -15.925 1.00 88.81 79 LYS A O 1
ATOM 657 N N . ASN A 1 80 ? 19.512 -6.444 -15.383 1.00 92.81 80 ASN A N 1
ATOM 658 C CA . ASN A 1 80 ? 19.169 -7.153 -16.597 1.00 92.81 80 ASN A CA 1
ATOM 659 C C . ASN A 1 80 ? 17.759 -6.748 -17.041 1.00 92.81 80 ASN A C 1
ATOM 661 O O . ASN A 1 80 ? 16.874 -6.424 -16.243 1.00 92.81 80 ASN A O 1
ATOM 665 N N . MET A 1 81 ? 17.543 -6.804 -18.347 1.00 95.38 81 MET A N 1
ATOM 666 C CA . MET A 1 81 ? 16.242 -6.620 -18.969 1.00 95.38 81 MET A CA 1
ATOM 667 C C . MET A 1 81 ? 15.950 -7.832 -19.844 1.00 95.38 81 MET A C 1
ATOM 669 O O . MET A 1 81 ? 16.591 -8.026 -20.872 1.00 95.38 81 MET A O 1
ATOM 673 N N . TYR A 1 82 ? 14.984 -8.652 -19.447 1.00 97.44 82 TYR A N 1
ATOM 674 C CA . TYR A 1 82 ? 14.601 -9.843 -20.195 1.00 97.44 82 TYR A CA 1
ATOM 675 C C . TYR A 1 82 ? 13.442 -9.535 -21.133 1.00 97.44 82 TYR A C 1
ATOM 677 O O . TYR A 1 82 ? 12.402 -9.032 -20.704 1.00 97.44 82 TYR A O 1
ATOM 685 N N . LEU A 1 83 ? 13.601 -9.886 -22.402 1.00 97.56 83 LEU A N 1
ATOM 686 C CA . LEU A 1 83 ? 12.540 -9.903 -23.398 1.00 97.56 83 LEU A CA 1
ATOM 687 C C . LEU A 1 83 ? 12.089 -11.343 -23.600 1.00 97.56 83 LEU A C 1
ATOM 689 O O . LEU A 1 83 ? 12.773 -12.119 -24.260 1.00 97.56 83 LEU A O 1
ATOM 693 N N . TRP A 1 84 ? 10.941 -11.702 -23.033 1.00 98.38 84 TRP A N 1
ATOM 694 C CA . TRP A 1 84 ? 10.366 -13.028 -23.220 1.00 98.38 84 TRP A CA 1
ATOM 695 C C . TRP A 1 84 ? 9.453 -13.051 -24.444 1.00 98.38 84 TRP A C 1
ATOM 697 O O . TRP A 1 84 ? 8.525 -12.243 -24.544 1.00 98.38 84 TRP A O 1
ATOM 707 N N . PHE A 1 85 ? 9.705 -13.979 -25.364 1.00 98.25 85 PHE A N 1
ATOM 708 C CA . PHE A 1 85 ? 9.005 -14.128 -26.634 1.00 98.25 85 PHE A CA 1
ATOM 709 C C . PHE A 1 85 ? 8.185 -15.413 -26.669 1.00 98.25 85 PHE A C 1
ATOM 711 O O . PHE A 1 85 ? 8.742 -16.512 -26.744 1.00 98.25 85 PHE A O 1
ATOM 718 N N . GLY A 1 86 ? 6.864 -15.259 -26.730 1.00 97.88 86 GLY A N 1
ATOM 719 C CA . GLY A 1 86 ? 5.960 -16.350 -27.053 1.00 97.88 86 GLY A CA 1
ATOM 720 C C . GLY A 1 86 ? 6.229 -16.909 -28.456 1.00 97.88 86 GLY A C 1
ATOM 721 O O . GLY A 1 86 ? 6.629 -16.181 -29.379 1.00 97.88 86 GLY A O 1
ATOM 722 N N . GLN A 1 87 ? 6.026 -18.215 -28.626 1.00 97.12 87 GLN A N 1
ATOM 723 C CA . GLN A 1 87 ? 6.297 -18.912 -29.888 1.00 97.12 87 GLN A CA 1
ATOM 724 C C . GLN A 1 87 ? 5.495 -18.319 -31.056 1.00 97.12 87 GLN A C 1
ATOM 726 O O . GLN A 1 87 ? 6.054 -18.092 -32.128 1.00 97.12 87 GLN A O 1
ATOM 731 N N . LYS A 1 88 ? 4.223 -17.973 -30.822 1.00 97.19 88 LYS A N 1
ATOM 732 C CA . LYS A 1 88 ? 3.278 -17.424 -31.810 1.00 97.19 88 LYS A CA 1
ATOM 733 C C . LYS A 1 88 ? 3.259 -15.894 -31.870 1.00 97.19 88 LYS A C 1
ATOM 735 O O . LYS A 1 88 ? 2.466 -15.317 -32.610 1.00 97.19 88 LYS A O 1
ATOM 740 N N . ALA A 1 89 ? 4.098 -15.206 -31.098 1.00 96.62 89 ALA A N 1
ATOM 741 C CA . ALA A 1 89 ? 4.163 -13.750 -31.146 1.00 96.62 89 ALA A CA 1
ATOM 742 C C . ALA A 1 89 ? 4.690 -13.251 -32.506 1.00 96.62 89 ALA A C 1
ATOM 744 O O . ALA A 1 89 ? 5.674 -13.778 -33.040 1.00 96.62 89 ALA A O 1
ATOM 745 N N . SER A 1 90 ? 4.055 -12.200 -33.035 1.00 96.44 90 SER A N 1
ATOM 746 C CA . SER A 1 90 ? 4.374 -11.630 -34.347 1.00 96.44 90 SER A CA 1
ATOM 747 C C . SER A 1 90 ? 5.810 -11.083 -34.405 1.00 96.44 90 SER A C 1
ATOM 749 O O . SER A 1 90 ? 6.331 -10.542 -33.424 1.00 96.44 90 SER A O 1
ATOM 751 N N . LYS A 1 91 ? 6.470 -11.192 -35.570 1.00 96.19 91 LYS A N 1
ATOM 752 C CA . LYS A 1 91 ? 7.831 -10.654 -35.777 1.00 96.19 91 LYS A CA 1
ATOM 753 C C . LYS A 1 91 ? 7.880 -9.147 -35.506 1.00 96.19 91 LYS A C 1
ATOM 755 O O . LYS A 1 91 ? 8.728 -8.685 -34.753 1.00 96.19 91 LYS A O 1
ATOM 760 N N . LYS A 1 92 ? 6.885 -8.408 -36.012 1.00 94.56 92 LYS A N 1
ATOM 761 C CA . LYS A 1 92 ? 6.728 -6.965 -35.778 1.00 94.56 92 LYS A CA 1
ATOM 762 C C . LYS A 1 92 ? 6.743 -6.620 -34.286 1.00 94.56 92 LYS A C 1
ATOM 764 O O . LYS A 1 92 ? 7.447 -5.704 -33.874 1.00 94.56 92 LYS A O 1
ATOM 769 N N . LYS A 1 93 ? 5.994 -7.362 -33.467 1.00 93.81 93 LYS A N 1
ATOM 770 C CA . LYS A 1 93 ? 5.933 -7.152 -32.016 1.00 93.81 93 LYS A CA 1
ATOM 771 C C . LYS A 1 93 ? 7.275 -7.421 -31.333 1.00 93.81 93 LYS A C 1
ATOM 773 O O . LYS A 1 93 ? 7.667 -6.643 -30.466 1.00 93.81 93 LYS A O 1
ATOM 778 N N . LYS A 1 94 ? 7.992 -8.474 -31.744 1.00 96.62 94 LYS A N 1
ATOM 779 C CA . LYS A 1 94 ? 9.344 -8.799 -31.250 1.00 96.62 94 LYS A CA 1
ATOM 780 C C . LYS A 1 94 ? 10.330 -7.667 -31.566 1.00 96.62 94 LYS A C 1
ATOM 782 O O . LYS A 1 94 ? 10.950 -7.138 -30.645 1.00 96.62 94 LYS A O 1
ATOM 787 N N . ASP A 1 95 ? 10.361 -7.192 -32.809 1.00 96.19 95 ASP A N 1
ATOM 788 C CA . ASP A 1 95 ? 11.250 -6.103 -33.242 1.00 96.19 95 ASP A CA 1
ATOM 789 C C . ASP A 1 95 ? 10.950 -4.788 -32.500 1.00 96.19 95 ASP A C 1
ATOM 791 O O . ASP A 1 95 ? 11.852 -4.091 -32.029 1.00 96.19 95 ASP A O 1
ATOM 795 N N . LEU A 1 96 ? 9.665 -4.447 -32.347 1.00 93.69 96 LEU A N 1
ATOM 796 C CA . LEU A 1 96 ? 9.245 -3.258 -31.601 1.00 93.69 96 LEU A CA 1
ATOM 797 C C . LEU A 1 96 ? 9.597 -3.361 -30.113 1.00 93.69 96 LEU A C 1
ATOM 799 O O . LEU A 1 96 ? 10.009 -2.365 -29.515 1.00 93.69 96 LEU A O 1
ATOM 803 N N . SER A 1 97 ? 9.466 -4.548 -29.516 1.00 96.19 97 SER A N 1
ATOM 804 C CA . SER A 1 97 ? 9.821 -4.770 -28.112 1.00 96.19 97 SER A CA 1
ATOM 805 C C . SER A 1 97 ? 11.316 -4.581 -27.853 1.00 96.19 97 SER A C 1
ATOM 807 O O . SER A 1 97 ? 11.675 -3.956 -26.856 1.00 96.19 97 SER A O 1
ATOM 809 N N . GLN A 1 98 ? 12.173 -5.022 -28.780 1.00 96.94 98 GLN A N 1
ATOM 810 C CA . GLN A 1 98 ? 13.619 -4.842 -28.681 1.00 96.94 98 GLN A CA 1
ATOM 811 C C . GLN A 1 98 ? 13.992 -3.360 -28.744 1.00 96.94 98 GLN A C 1
ATOM 813 O O . GLN A 1 98 ? 14.617 -2.849 -27.818 1.00 96.94 98 GLN A O 1
ATOM 818 N N . LYS A 1 99 ? 13.460 -2.625 -29.733 1.00 95.88 99 LYS A N 1
ATOM 819 C CA . LYS A 1 99 ? 13.653 -1.166 -29.835 1.00 95.88 99 LYS A CA 1
ATOM 820 C C . LYS A 1 99 ? 13.208 -0.427 -28.570 1.00 95.88 99 LYS A C 1
ATOM 822 O O . LYS A 1 99 ? 13.836 0.550 -28.162 1.00 95.88 99 LYS A O 1
ATOM 827 N N . LYS A 1 100 ? 12.111 -0.865 -27.942 1.00 95.38 100 LYS A N 1
ATOM 828 C CA . LYS A 1 100 ? 11.624 -0.283 -26.682 1.00 95.38 100 LYS A CA 1
ATOM 829 C C . LYS A 1 100 ? 12.520 -0.623 -25.496 1.00 95.38 100 LYS A C 1
ATOM 831 O O . LYS A 1 100 ? 12.762 0.269 -24.686 1.00 95.38 100 LYS A O 1
ATOM 836 N N . ALA A 1 101 ? 13.009 -1.856 -25.396 1.00 95.69 101 ALA A N 1
ATOM 837 C CA . ALA A 1 101 ? 13.963 -2.245 -24.363 1.00 95.69 101 ALA A CA 1
ATOM 838 C C . ALA A 1 101 ? 15.251 -1.419 -24.471 1.00 95.69 101 ALA A C 1
ATOM 840 O O . ALA A 1 101 ? 15.668 -0.836 -23.475 1.00 95.69 101 ALA A O 1
ATOM 841 N N . ASP A 1 102 ? 15.798 -1.257 -25.679 1.00 95.25 102 ASP A N 1
ATOM 842 C CA . ASP A 1 102 ? 16.984 -0.430 -25.929 1.00 95.25 102 ASP A CA 1
ATOM 843 C C . ASP A 1 102 ? 16.755 1.032 -25.532 1.00 95.25 102 ASP A C 1
ATOM 845 O O . ASP A 1 102 ? 17.573 1.640 -24.841 1.00 95.25 102 ASP A O 1
ATOM 849 N N . ALA A 1 103 ? 15.617 1.608 -25.934 1.00 94.44 103 ALA A N 1
ATOM 850 C CA . ALA A 1 103 ? 15.271 2.988 -25.602 1.00 94.44 103 ALA A CA 1
ATOM 851 C C . ALA A 1 103 ? 15.084 3.206 -24.092 1.00 94.44 103 ALA A C 1
ATOM 853 O O . ALA A 1 103 ? 15.424 4.273 -23.585 1.00 94.44 103 ALA A O 1
ATOM 854 N N . LEU A 1 104 ? 14.537 2.222 -23.373 1.00 92.56 104 LEU A N 1
ATOM 855 C CA . LEU A 1 104 ? 14.435 2.268 -21.914 1.00 92.56 104 LEU A CA 1
ATOM 856 C C . LEU A 1 104 ? 15.804 2.127 -21.255 1.00 92.56 104 LEU A C 1
ATOM 858 O O . LEU A 1 104 ? 16.095 2.856 -20.313 1.00 92.56 104 LEU A O 1
ATOM 862 N N . ASN A 1 105 ? 16.644 1.232 -21.766 1.00 93.81 105 ASN A N 1
ATOM 863 C CA . ASN A 1 105 ? 17.961 0.969 -21.212 1.00 93.81 105 ASN A CA 1
ATOM 864 C C . ASN A 1 105 ? 18.890 2.186 -21.330 1.00 93.81 105 ASN A C 1
ATOM 866 O O . ASN A 1 105 ? 19.562 2.543 -20.370 1.00 93.81 105 ASN A O 1
ATOM 870 N N . LYS A 1 106 ? 18.837 2.898 -22.465 1.00 93.44 106 LYS A N 1
ATOM 871 C CA . LYS A 1 106 ? 19.568 4.161 -22.683 1.00 93.44 106 LYS A CA 1
ATOM 872 C C . LYS A 1 106 ? 19.184 5.282 -21.712 1.00 93.44 106 LYS A C 1
ATOM 874 O O . LYS A 1 106 ? 19.960 6.208 -21.529 1.00 93.44 106 LYS A O 1
ATOM 879 N N . LYS A 1 107 ? 17.980 5.233 -21.133 1.00 89.69 107 LYS A N 1
ATOM 880 C CA . LYS A 1 107 ? 17.483 6.242 -20.182 1.00 89.69 107 LYS A CA 1
ATOM 881 C C . LYS A 1 107 ? 17.850 5.935 -18.730 1.00 89.69 107 LYS A C 1
ATOM 883 O O . LYS A 1 107 ? 17.523 6.732 -17.855 1.00 89.69 107 LYS A O 1
ATOM 888 N N . LYS A 1 108 ? 18.444 4.774 -18.449 1.00 86.06 108 LYS A N 1
ATOM 889 C CA . LYS A 1 108 ? 18.856 4.404 -17.094 1.00 86.06 108 LYS A CA 1
ATOM 890 C C . LYS A 1 108 ? 20.193 5.049 -16.750 1.00 86.06 108 LYS A C 1
ATOM 892 O O . LYS A 1 108 ? 21.059 5.170 -17.606 1.00 86.06 108 LYS A O 1
ATOM 897 N N . GLU A 1 109 ? 20.380 5.364 -15.470 1.00 82.75 109 GLU A N 1
ATOM 898 C CA . GLU A 1 109 ? 21.683 5.779 -14.926 1.00 82.75 109 GLU A CA 1
ATOM 899 C C . GLU A 1 109 ? 22.753 4.693 -15.107 1.00 82.75 109 GLU A C 1
ATOM 901 O O . GLU A 1 109 ? 23.931 4.986 -15.272 1.00 82.75 109 GLU A O 1
ATOM 906 N N . THR A 1 110 ? 22.342 3.423 -15.075 1.00 84.25 110 THR A N 1
ATOM 907 C CA . THR A 1 110 ? 23.211 2.269 -15.311 1.00 84.25 110 THR A CA 1
ATOM 908 C C . THR A 1 110 ? 22.610 1.383 -16.391 1.00 84.25 110 THR A C 1
ATOM 910 O O . THR A 1 110 ? 21.463 0.943 -16.279 1.00 84.25 110 THR A O 1
ATOM 913 N N . THR A 1 111 ? 23.400 1.106 -17.427 1.00 89.00 111 THR A N 1
ATOM 914 C CA . THR A 1 111 ? 23.015 0.230 -18.532 1.00 89.00 111 THR A CA 1
ATOM 915 C C . THR A 1 111 ? 22.830 -1.201 -18.031 1.00 89.00 111 THR A C 1
ATOM 917 O O . THR A 1 111 ? 23.739 -1.801 -17.461 1.00 89.00 111 THR A O 1
ATOM 920 N N . ALA A 1 112 ? 21.648 -1.758 -18.262 1.00 91.25 112 ALA A N 1
ATOM 921 C CA . ALA A 1 112 ? 21.314 -3.144 -17.979 1.00 91.25 112 ALA A CA 1
ATOM 922 C C . ALA A 1 112 ? 21.718 -4.067 -19.139 1.00 91.25 112 ALA A C 1
ATOM 924 O O . ALA A 1 112 ? 21.737 -3.657 -20.301 1.00 91.25 112 ALA A O 1
ATOM 925 N N . ASN A 1 113 ? 21.972 -5.340 -18.842 1.00 92.94 113 ASN A N 1
ATOM 926 C CA . ASN A 1 113 ? 22.167 -6.362 -19.870 1.00 92.94 113 ASN A CA 1
ATOM 927 C C . ASN A 1 113 ? 20.811 -6.809 -20.450 1.00 92.94 113 ASN A C 1
ATOM 929 O O . ASN A 1 113 ? 19.968 -7.318 -19.709 1.00 92.94 113 ASN A O 1
ATOM 933 N N . ILE A 1 114 ? 20.585 -6.632 -21.755 1.00 95.62 114 ILE A N 1
ATOM 934 C CA . ILE A 1 114 ? 19.342 -7.065 -22.411 1.00 95.62 114 ILE A CA 1
ATOM 935 C C . ILE A 1 114 ? 19.484 -8.523 -22.855 1.00 95.62 114 ILE A C 1
ATOM 937 O O . ILE A 1 114 ? 20.379 -8.857 -23.625 1.00 95.62 114 ILE A O 1
ATOM 941 N N . GLN A 1 115 ? 18.572 -9.384 -22.407 1.00 96.69 115 GLN A N 1
ATOM 942 C CA . GLN A 1 115 ? 18.564 -10.810 -22.730 1.00 96.69 115 GLN A CA 1
ATOM 943 C C . GLN A 1 115 ? 17.256 -11.193 -23.417 1.00 96.69 115 GLN A C 1
ATOM 945 O O . GLN A 1 115 ? 16.172 -10.946 -22.892 1.00 96.69 115 GLN A O 1
ATOM 950 N N . ILE A 1 116 ? 17.347 -11.821 -24.587 1.00 97.25 116 ILE A N 1
ATOM 951 C CA . ILE A 1 116 ? 16.180 -12.352 -25.295 1.00 97.25 116 ILE A CA 1
ATOM 952 C C . ILE A 1 116 ? 15.968 -13.799 -24.862 1.00 97.25 116 ILE A C 1
ATOM 954 O O . ILE A 1 116 ? 16.883 -14.619 -24.917 1.00 97.25 116 ILE A O 1
ATOM 958 N N . VAL A 1 117 ? 14.746 -14.106 -24.444 1.00 97.19 117 VAL A N 1
ATOM 959 C CA . VAL A 1 117 ? 14.347 -15.412 -23.935 1.00 97.19 117 VAL A CA 1
ATOM 960 C C . VAL A 1 117 ? 13.175 -15.922 -24.763 1.00 97.19 117 VAL A C 1
ATOM 962 O O . VAL A 1 117 ? 12.147 -15.261 -24.875 1.00 97.19 117 VAL A O 1
ATOM 965 N N . HIS A 1 118 ? 13.309 -17.108 -25.347 1.00 97.12 118 HIS A N 1
ATOM 966 C CA . HIS A 1 118 ? 12.240 -17.721 -26.132 1.00 97.12 118 HIS A CA 1
ATOM 967 C C . HIS A 1 118 ? 11.439 -18.708 -25.284 1.00 97.12 118 HIS A C 1
ATOM 969 O O . HIS A 1 118 ? 12.009 -19.434 -24.473 1.00 97.12 118 HIS A O 1
ATOM 975 N N . GLN A 1 119 ? 10.127 -18.762 -25.505 1.00 97.56 119 GLN A N 1
ATOM 976 C CA . GLN A 1 119 ? 9.246 -19.717 -24.840 1.00 97.56 119 GLN A CA 1
ATOM 977 C C . GLN A 1 119 ? 9.677 -21.170 -25.095 1.00 97.56 119 GLN A C 1
ATOM 979 O O . GLN A 1 119 ? 9.793 -21.601 -26.247 1.00 97.56 119 GLN A O 1
ATOM 984 N N . GLY A 1 120 ? 9.862 -21.929 -24.014 1.00 95.88 120 GLY A N 1
ATOM 985 C CA . GLY A 1 120 ? 10.379 -23.301 -24.032 1.00 95.88 120 GLY A CA 1
ATOM 986 C C . GLY A 1 120 ? 11.906 -23.388 -24.127 1.00 95.88 120 GLY A C 1
ATOM 987 O O . GLY A 1 120 ? 12.450 -24.482 -24.243 1.00 95.88 120 GLY A O 1
ATOM 988 N N . LYS A 1 121 ? 12.600 -22.246 -24.116 1.00 96.38 121 LYS A N 1
ATOM 989 C CA . LYS A 1 121 ? 14.065 -22.123 -24.106 1.00 96.38 121 LYS A CA 1
ATOM 990 C C . LYS A 1 121 ? 14.514 -21.129 -23.031 1.00 96.38 121 LYS A C 1
ATOM 992 O O . LYS A 1 121 ? 15.488 -20.404 -23.218 1.00 96.38 121 LYS A O 1
ATOM 997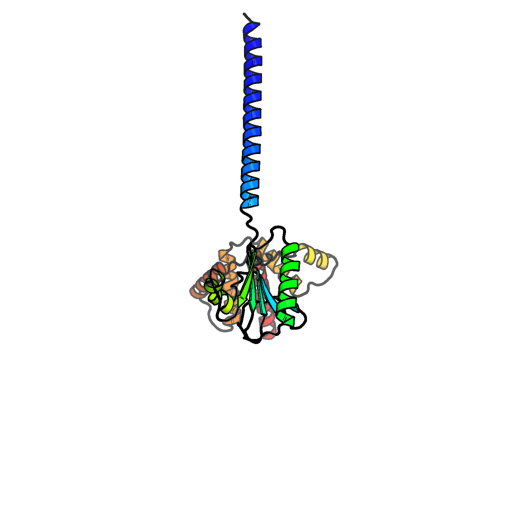 N N . GLU A 1 122 ? 13.768 -21.037 -21.933 1.00 95.06 122 GLU A N 1
ATOM 998 C CA . GLU A 1 122 ? 14.122 -20.225 -20.774 1.00 95.06 122 GLU A CA 1
ATOM 999 C C . GLU A 1 122 ? 15.349 -20.795 -20.051 1.00 95.06 122 GLU A C 1
ATOM 1001 O O . GLU A 1 122 ? 15.488 -22.006 -19.900 1.00 95.06 122 GLU A O 1
ATOM 1006 N N . PHE A 1 123 ? 16.245 -19.924 -19.580 1.00 92.81 123 PHE A N 1
ATOM 1007 C CA . PHE A 1 123 ? 17.496 -20.341 -18.942 1.00 92.81 123 PHE A CA 1
ATOM 1008 C C . PHE A 1 123 ? 17.910 -19.416 -17.793 1.00 92.81 123 PHE A C 1
ATOM 1010 O O . PHE A 1 123 ? 17.384 -18.313 -17.618 1.00 92.81 123 PHE A O 1
ATOM 1017 N N . GLY A 1 124 ? 18.883 -19.882 -17.007 1.00 91.88 124 GLY A N 1
ATOM 1018 C CA . GLY A 1 124 ? 19.579 -19.092 -15.995 1.00 91.88 124 GLY A CA 1
ATOM 1019 C C . GLY A 1 124 ? 18.659 -18.472 -14.942 1.00 91.88 124 GLY A C 1
ATOM 1020 O O . GLY A 1 124 ? 17.702 -19.089 -14.472 1.00 91.88 124 GLY A O 1
ATOM 1021 N N . ALA A 1 125 ? 18.960 -17.224 -14.575 1.00 89.75 125 ALA A N 1
ATOM 1022 C CA . ALA A 1 125 ? 18.204 -16.484 -13.568 1.00 89.75 125 ALA A CA 1
ATOM 1023 C C . ALA A 1 125 ? 16.730 -16.293 -13.959 1.00 89.75 125 ALA A C 1
ATOM 1025 O O . ALA A 1 125 ? 15.867 -16.327 -13.084 1.00 89.75 125 ALA A O 1
ATOM 1026 N N . PHE A 1 126 ? 16.433 -16.154 -15.259 1.00 92.94 126 PHE A N 1
ATOM 1027 C CA . PHE A 1 126 ? 15.062 -15.998 -15.739 1.00 92.94 126 PHE A CA 1
ATOM 1028 C C . PHE A 1 126 ? 14.211 -17.237 -15.440 1.00 92.94 126 PHE A C 1
ATOM 1030 O O . PHE A 1 126 ? 13.102 -17.105 -14.923 1.00 92.94 126 PHE A O 1
ATOM 1037 N N . LEU A 1 127 ? 14.744 -18.437 -15.699 1.00 93.12 127 LEU A N 1
ATOM 1038 C CA . LEU A 1 127 ? 14.061 -19.696 -15.389 1.00 93.12 127 LEU A CA 1
ATOM 1039 C C . LEU A 1 127 ? 13.769 -19.812 -13.884 1.00 93.12 127 LEU A C 1
ATOM 1041 O O . LEU A 1 127 ? 12.643 -20.121 -13.498 1.00 93.12 127 LEU A O 1
ATOM 1045 N N . ALA A 1 128 ? 14.744 -19.472 -13.034 1.00 92.38 128 ALA A N 1
ATOM 1046 C CA . ALA A 1 128 ? 14.594 -19.522 -11.577 1.00 92.38 128 ALA A CA 1
ATOM 1047 C C . ALA A 1 128 ? 13.510 -18.568 -11.034 1.00 92.38 128 ALA A C 1
ATOM 1049 O O . ALA A 1 128 ? 12.886 -18.852 -10.012 1.00 92.38 128 ALA A O 1
ATOM 1050 N N . MET A 1 129 ? 13.255 -17.442 -11.711 1.00 92.00 129 MET A N 1
ATOM 1051 C CA . MET A 1 129 ? 12.234 -16.469 -11.303 1.00 92.00 129 MET A CA 1
ATOM 1052 C C . MET A 1 129 ? 10.874 -16.657 -11.989 1.00 92.00 129 MET A C 1
ATOM 1054 O O . MET A 1 129 ? 9.925 -15.970 -11.608 1.00 92.00 129 MET A O 1
ATOM 1058 N N . MET A 1 130 ? 10.725 -17.579 -12.950 1.00 92.62 130 MET A N 1
ATOM 1059 C CA . MET A 1 130 ? 9.463 -17.776 -13.684 1.00 92.62 130 MET A CA 1
ATOM 1060 C C . MET A 1 130 ? 8.271 -18.020 -12.758 1.00 92.62 130 MET A C 1
ATOM 1062 O O . MET A 1 130 ? 7.215 -17.419 -12.954 1.00 92.62 130 MET A O 1
ATOM 1066 N N . ASP A 1 131 ? 8.428 -18.844 -11.723 1.00 91.75 131 ASP A N 1
ATOM 1067 C CA . ASP A 1 131 ? 7.338 -19.134 -10.785 1.00 91.75 131 ASP A CA 1
ATOM 1068 C C . ASP A 1 131 ? 6.909 -17.902 -9.986 1.00 91.75 131 ASP A C 1
ATOM 1070 O O . ASP A 1 131 ? 5.720 -17.709 -9.719 1.00 91.75 131 ASP A O 1
ATOM 1074 N N . ILE A 1 132 ? 7.860 -17.030 -9.646 1.00 90.81 132 ILE A N 1
ATOM 1075 C CA . ILE A 1 132 ? 7.588 -15.754 -8.979 1.00 90.81 132 ILE A CA 1
ATOM 1076 C C . ILE A 1 132 ? 6.843 -14.823 -9.942 1.00 90.81 132 ILE A C 1
ATOM 1078 O O . ILE A 1 132 ? 5.834 -14.227 -9.567 1.00 90.81 132 ILE A O 1
ATOM 1082 N N . LEU A 1 133 ? 7.284 -14.742 -11.200 1.00 93.31 133 LEU A N 1
ATOM 1083 C CA . LEU A 1 133 ? 6.642 -13.927 -12.234 1.00 93.31 133 LEU A CA 1
ATOM 1084 C C . LEU A 1 133 ? 5.207 -14.389 -12.538 1.00 93.31 133 LEU A C 1
ATOM 1086 O O . LEU A 1 133 ? 4.335 -13.543 -12.747 1.00 93.31 133 LEU A O 1
ATOM 1090 N N . LYS A 1 134 ? 4.947 -15.706 -12.523 1.00 93.81 134 LYS A N 1
ATOM 1091 C CA . LYS A 1 134 ? 3.604 -16.298 -12.688 1.00 93.81 134 LYS A CA 1
ATOM 1092 C C . LYS A 1 134 ? 2.680 -15.952 -11.525 1.00 93.81 134 LYS A C 1
ATOM 1094 O O . LYS A 1 134 ? 1.551 -15.510 -11.736 1.00 93.81 134 LYS A O 1
ATOM 1099 N N . LYS A 1 135 ? 3.165 -16.139 -10.292 1.00 90.94 135 LYS A N 1
ATOM 1100 C CA . LYS A 1 135 ? 2.417 -15.821 -9.061 1.00 90.94 135 LYS A CA 1
ATOM 1101 C C . LYS A 1 135 ? 2.180 -14.316 -8.907 1.00 90.94 135 LYS A C 1
ATOM 1103 O O . LYS A 1 135 ? 1.216 -13.911 -8.263 1.00 90.94 135 LYS A O 1
ATOM 1108 N N . GLY A 1 136 ? 3.020 -13.509 -9.549 1.00 86.75 136 GLY A N 1
ATOM 1109 C CA . GLY A 1 136 ? 3.010 -12.061 -9.477 1.00 86.75 136 GLY A CA 1
ATOM 1110 C C . GLY A 1 136 ? 3.970 -11.547 -8.421 1.00 86.75 136 GLY A C 1
ATOM 1111 O O . GLY A 1 136 ? 4.231 -12.194 -7.402 1.00 86.75 136 GLY A O 1
ATOM 1112 N N . LEU A 1 137 ? 4.502 -10.3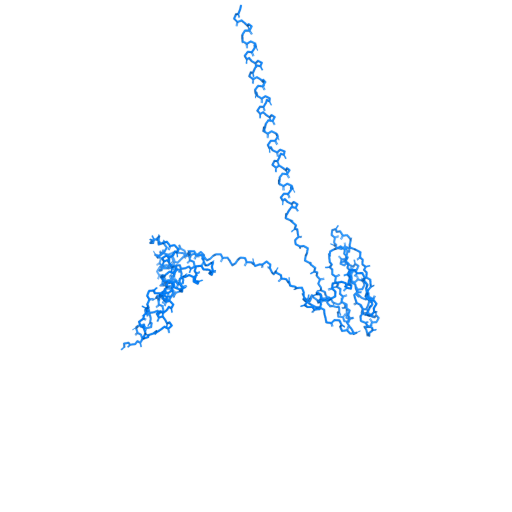53 -8.669 1.00 80.69 137 LEU A N 1
ATOM 1113 C CA . LEU A 1 137 ? 5.330 -9.682 -7.682 1.00 80.69 137 LEU A 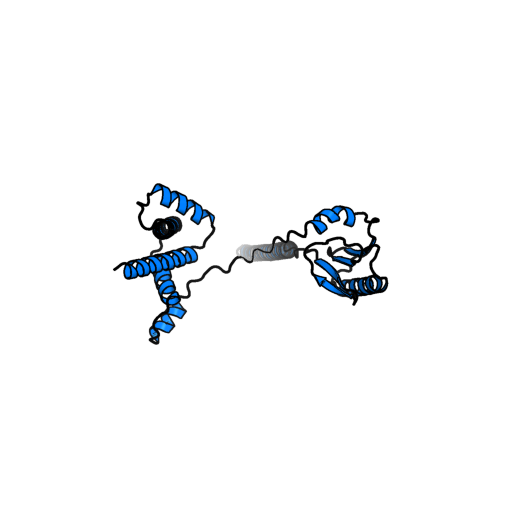CA 1
ATOM 1114 C C . LEU A 1 137 ? 4.439 -9.360 -6.486 1.00 80.69 137 LEU A C 1
ATOM 1116 O O . LEU A 1 137 ? 3.509 -8.561 -6.597 1.00 80.69 137 LEU A O 1
ATOM 1120 N N . LYS A 1 138 ? 4.735 -9.970 -5.331 1.00 68.56 138 LYS A N 1
ATOM 1121 C CA . LYS A 1 138 ? 4.222 -9.499 -4.045 1.00 68.56 138 LYS A CA 1
ATOM 1122 C C . LYS A 1 138 ? 4.848 -8.136 -3.811 1.00 68.56 138 LYS A C 1
ATOM 1124 O O . LYS A 1 138 ? 5.878 -8.018 -3.148 1.00 68.56 138 LYS A O 1
ATOM 1129 N N . VAL A 1 139 ? 4.257 -7.104 -4.403 1.00 58.00 139 VAL A N 1
ATOM 1130 C CA . VAL A 1 139 ? 4.523 -5.738 -3.996 1.00 58.00 139 VAL A CA 1
ATOM 1131 C C . VAL A 1 139 ? 4.026 -5.706 -2.558 1.00 58.00 139 VAL A C 1
ATOM 1133 O O . VAL A 1 139 ? 2.836 -5.565 -2.302 1.00 58.00 139 VAL A O 1
ATOM 1136 N N . LYS A 1 140 ? 4.939 -5.897 -1.597 1.00 52.06 140 LYS A N 1
ATOM 1137 C CA . LYS A 1 140 ? 4.793 -5.218 -0.319 1.00 52.06 140 LYS A CA 1
ATOM 1138 C C . LYS A 1 140 ? 4.757 -3.763 -0.738 1.00 52.06 140 LYS A C 1
ATOM 1140 O O . LYS A 1 140 ? 5.817 -3.170 -0.961 1.00 52.06 140 LYS A O 1
ATOM 1145 N N . ALA A 1 141 ? 3.557 -3.233 -0.973 1.00 49.53 141 ALA A N 1
ATOM 1146 C CA . ALA A 1 141 ? 3.392 -1.803 -1.079 1.00 49.53 141 ALA A CA 1
ATOM 1147 C C . ALA A 1 141 ? 4.198 -1.228 0.094 1.00 49.53 141 ALA A C 1
ATOM 1149 O O . ALA A 1 141 ? 4.251 -1.851 1.169 1.00 49.53 141 ALA A O 1
ATOM 1150 N N . PRO A 1 142 ? 4.912 -0.103 -0.071 1.00 47.66 142 PRO A N 1
ATOM 1151 C CA . PRO A 1 142 ? 5.051 0.743 1.097 1.00 47.66 142 PRO A CA 1
ATOM 1152 C C . PRO A 1 142 ? 3.632 0.800 1.659 1.00 47.66 142 PRO A C 1
ATOM 1154 O O . PRO A 1 142 ? 2.715 1.188 0.940 1.00 47.66 142 PRO A O 1
ATOM 1157 N N . ILE A 1 143 ? 3.419 0.244 2.850 1.00 48.72 143 ILE A N 1
ATOM 1158 C CA . ILE A 1 143 ? 2.258 0.650 3.613 1.00 48.72 143 ILE A CA 1
ATOM 1159 C C . ILE A 1 143 ? 2.560 2.134 3.753 1.00 48.72 143 ILE A C 1
ATOM 1161 O O . ILE A 1 143 ? 3.482 2.493 4.489 1.00 48.72 143 ILE A O 1
ATOM 1165 N N . GLU A 1 144 ? 1.961 2.964 2.895 1.00 49.31 144 GLU A N 1
ATOM 1166 C CA . GLU A 1 144 ? 1.845 4.374 3.199 1.00 49.31 144 GLU A CA 1
ATOM 1167 C C . GLU A 1 144 ? 1.248 4.336 4.589 1.00 49.31 144 GLU A C 1
ATOM 1169 O O . GLU A 1 144 ? 0.178 3.754 4.798 1.00 49.31 144 GLU A O 1
ATOM 1174 N N . ARG A 1 145 ? 2.049 4.748 5.577 1.00 48.38 145 ARG A N 1
ATOM 1175 C CA . ARG A 1 145 ? 1.496 4.910 6.907 1.00 48.38 145 ARG A CA 1
ATOM 1176 C C . ARG A 1 145 ? 0.341 5.863 6.679 1.00 48.38 145 ARG A C 1
ATOM 1178 O O . ARG A 1 145 ? 0.567 6.938 6.126 1.00 48.38 145 ARG A O 1
ATOM 1185 N N . ARG A 1 146 ? -0.873 5.396 6.979 1.00 50.75 146 ARG A N 1
ATOM 1186 C CA . ARG A 1 146 ? -2.054 6.248 7.005 1.00 50.75 146 ARG A CA 1
ATOM 1187 C C . ARG A 1 146 ? -1.619 7.522 7.721 1.00 50.75 146 ARG A C 1
ATOM 1189 O O . ARG A 1 146 ? -1.007 7.405 8.784 1.00 50.75 146 ARG A O 1
ATOM 1196 N N . THR A 1 147 ? -1.826 8.681 7.102 1.00 62.75 147 THR A N 1
ATOM 1197 C CA . THR A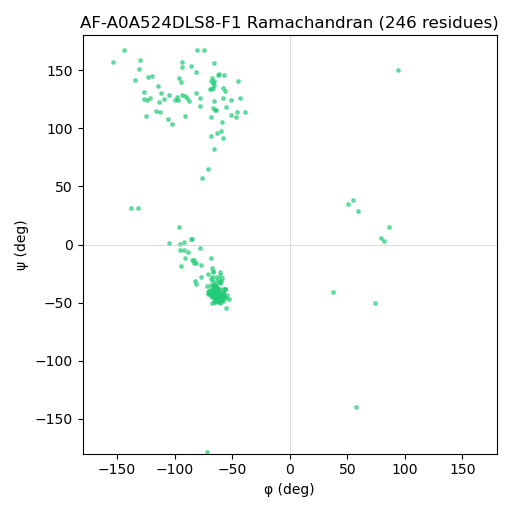 1 147 ? -1.576 9.952 7.782 1.00 62.75 147 THR A CA 1
ATOM 1198 C C . THR A 1 147 ? -2.311 9.882 9.112 1.00 62.75 147 THR A C 1
ATOM 1200 O O . THR A 1 147 ? -3.490 9.516 9.126 1.00 62.75 147 THR A O 1
ATOM 1203 N N . GLU A 1 148 ? -1.589 10.085 10.213 1.00 69.06 148 GLU A N 1
ATOM 1204 C CA . GLU A 1 148 ? -2.199 10.045 11.538 1.00 69.06 148 GLU A CA 1
ATOM 1205 C C . GLU A 1 148 ? -3.312 11.095 11.565 1.00 69.06 148 GLU A C 1
ATOM 1207 O O . GLU A 1 148 ? -3.151 12.189 11.022 1.00 69.06 148 GLU A O 1
ATOM 1212 N N . LEU A 1 149 ? -4.474 10.720 12.097 1.00 78.00 149 LEU A N 1
ATOM 1213 C CA . LEU A 1 149 ? -5.583 11.654 12.214 1.00 78.00 149 LEU A CA 1
ATOM 1214 C C . LEU A 1 149 ? -5.187 12.737 13.218 1.00 78.00 149 LEU A C 1
ATOM 1216 O O . LEU A 1 149 ? -4.984 12.432 14.390 1.00 78.00 149 LEU A O 1
ATOM 1220 N N . GLU A 1 150 ? -5.119 13.980 12.759 1.00 78.62 150 GLU A N 1
ATOM 1221 C CA . GLU A 1 150 ? -4.985 15.156 13.613 1.00 78.62 150 GLU A CA 1
ATOM 1222 C C . GLU A 1 150 ? -6.369 15.789 13.781 1.00 78.62 150 GLU A C 1
ATOM 1224 O O . GLU A 1 150 ? -7.042 16.096 12.793 1.00 78.62 150 GLU A O 1
ATOM 1229 N N . ILE A 1 151 ? -6.810 15.966 15.029 1.00 80.12 151 ILE A N 1
ATOM 1230 C CA . ILE A 1 151 ? -8.097 16.600 15.344 1.00 80.12 151 ILE A CA 1
ATOM 1231 C C . ILE A 1 151 ? -8.009 18.084 14.956 1.00 80.12 151 ILE A C 1
ATOM 1233 O O . ILE A 1 151 ? -7.327 18.856 15.629 1.00 80.12 151 ILE A O 1
ATOM 1237 N N . GLN A 1 152 ? -8.726 18.487 13.902 1.00 84.19 152 GLN A N 1
ATOM 1238 C CA . GLN A 1 152 ? -8.753 19.857 13.358 1.00 84.19 152 GLN A CA 1
ATOM 1239 C C . GLN A 1 152 ? -9.612 20.803 14.225 1.00 84.19 152 GLN A C 1
ATOM 1241 O O . GLN A 1 152 ? -10.615 21.369 13.787 1.00 84.19 152 GLN A O 1
ATOM 1246 N N . TYR A 1 153 ? -9.270 20.912 15.510 1.00 86.62 153 TYR A N 1
ATOM 1247 C CA . TYR A 1 153 ? -10.066 21.653 16.488 1.00 86.62 153 TYR A CA 1
ATOM 1248 C C . TYR A 1 153 ? -10.051 23.166 16.253 1.00 86.62 153 TYR A C 1
ATOM 1250 O O . TYR A 1 153 ? -11.106 23.784 16.357 1.00 86.62 153 TYR A O 1
ATOM 1258 N N . GLU A 1 154 ? -8.891 23.755 15.945 1.00 85.81 154 GLU A N 1
ATOM 1259 C CA . GLU A 1 154 ? -8.787 25.210 15.761 1.00 85.81 154 GLU A CA 1
ATOM 1260 C C . GLU A 1 154 ? -9.601 25.670 14.549 1.00 85.81 154 GLU A C 1
ATOM 1262 O O . GLU A 1 154 ? -10.441 26.549 14.702 1.00 85.81 154 GLU A O 1
ATOM 1267 N N . ASP A 1 155 ? -9.486 24.985 13.409 1.00 83.00 155 ASP A N 1
ATOM 1268 C CA . ASP A 1 155 ? -10.302 25.251 12.218 1.00 83.00 155 ASP A CA 1
ATOM 1269 C C . ASP A 1 155 ? -11.806 25.178 12.534 1.00 83.00 155 ASP A C 1
ATOM 1271 O O . ASP A 1 155 ? -12.580 26.065 12.179 1.00 83.00 155 ASP A O 1
ATOM 1275 N N . THR A 1 156 ? -12.233 24.140 13.265 1.00 86.56 156 THR A N 1
ATOM 1276 C CA . THR A 1 156 ? -13.642 23.982 13.668 1.00 86.56 156 THR A CA 1
ATOM 1277 C C . THR A 1 156 ? -14.090 25.110 14.599 1.00 86.56 156 THR A C 1
ATOM 1279 O O . THR A 1 156 ? -15.212 25.605 14.496 1.00 86.56 156 THR A O 1
ATOM 1282 N N . LYS A 1 157 ? -13.224 25.527 15.522 1.00 87.75 157 LYS A N 1
ATOM 1283 C CA . LYS A 1 157 ? -13.506 26.594 16.479 1.00 87.75 157 LYS A CA 1
ATOM 1284 C C . LYS A 1 157 ? -13.609 27.955 15.790 1.00 87.75 157 LYS A C 1
ATOM 1286 O O . LYS A 1 157 ? -14.537 28.694 16.093 1.00 87.75 157 LYS A O 1
ATOM 1291 N N . GLU A 1 158 ? -12.727 28.255 14.839 1.00 84.75 158 GLU A N 1
ATOM 1292 C CA . GLU A 1 158 ? -12.782 29.488 14.046 1.00 84.75 158 GLU A CA 1
ATOM 1293 C C . GLU A 1 158 ? -14.114 29.619 13.295 1.00 84.75 158 GLU A C 1
ATOM 1295 O O . GLU A 1 158 ? -14.718 30.692 13.293 1.00 84.75 158 GLU A O 1
ATOM 1300 N N . LEU A 1 159 ? -14.618 28.522 12.715 1.00 83.62 159 LEU A N 1
ATOM 1301 C CA . LEU A 1 159 ? -15.922 28.501 12.042 1.00 83.62 159 LEU A CA 1
ATOM 1302 C C . LEU A 1 159 ? -17.083 28.794 13.008 1.00 83.62 159 LEU A C 1
ATOM 1304 O O . LEU A 1 159 ? -18.013 29.525 12.666 1.00 83.62 159 LEU A O 1
ATOM 1308 N N . ILE A 1 160 ? -17.018 28.273 14.232 1.00 85.75 160 ILE A N 1
ATOM 1309 C CA . ILE A 1 160 ? -18.034 28.531 15.263 1.00 85.75 160 ILE A CA 1
ATOM 1310 C C . ILE A 1 160 ? -17.965 29.978 15.751 1.00 85.75 160 ILE A C 1
ATOM 1312 O O . ILE A 1 160 ? -19.004 30.613 15.935 1.00 85.75 160 ILE A O 1
ATOM 1316 N N . ASP A 1 161 ? -16.759 30.521 15.916 1.00 87.69 161 ASP A N 1
ATOM 1317 C CA . ASP A 1 161 ? -16.541 31.896 16.371 1.00 87.69 161 ASP A CA 1
ATOM 1318 C C . ASP A 1 161 ? -17.090 32.929 15.363 1.00 87.69 161 ASP A C 1
ATOM 1320 O O . ASP A 1 161 ? -17.542 34.002 15.767 1.00 87.69 161 ASP A O 1
ATOM 1324 N N . ILE A 1 162 ? -17.143 32.598 14.063 1.00 87.88 162 ILE A N 1
ATOM 1325 C CA . ILE A 1 162 ? -17.817 33.414 13.031 1.00 87.88 162 ILE A CA 1
ATOM 1326 C C . ILE A 1 162 ? -19.331 33.150 12.914 1.00 87.88 162 ILE A C 1
ATOM 1328 O O . ILE A 1 162 ? -19.991 33.719 12.043 1.00 87.88 162 ILE A O 1
ATOM 1332 N N . GLY A 1 163 ? -19.894 32.317 13.793 1.00 85.75 163 GLY A N 1
ATOM 1333 C CA . GLY A 1 163 ? -21.330 32.048 13.893 1.00 85.75 163 GLY A CA 1
ATOM 1334 C C . GLY A 1 163 ? -21.857 30.944 12.976 1.00 85.75 163 GLY A C 1
ATOM 1335 O O . GLY A 1 163 ? -23.070 30.867 12.784 1.00 85.75 163 GLY A O 1
ATOM 1336 N N . LEU A 1 164 ? -20.992 30.102 12.398 1.00 81.44 164 LEU A N 1
ATOM 1337 C CA . LEU A 1 164 ? -21.440 28.903 11.686 1.00 81.44 164 LEU A CA 1
ATOM 1338 C C . LEU A 1 164 ? -21.732 27.784 12.688 1.00 81.44 164 LEU A C 1
ATOM 1340 O O . LEU A 1 164 ? -20.911 27.469 13.550 1.00 81.44 164 LEU A O 1
ATOM 1344 N N . GLU A 1 165 ? -22.901 27.160 12.565 1.00 84.69 165 GLU A N 1
ATOM 1345 C CA . GLU A 1 165 ? -23.212 25.967 13.350 1.00 84.69 165 GLU A CA 1
ATOM 1346 C C . GLU A 1 165 ? -22.339 24.793 12.880 1.00 84.69 165 GLU A C 1
ATOM 1348 O O . GLU A 1 165 ? -22.207 24.582 11.668 1.00 84.69 165 GLU A O 1
ATOM 1353 N N . PRO A 1 166 ? -21.728 24.031 13.807 1.00 85.06 166 PRO A N 1
ATOM 1354 C CA . PRO A 1 166 ? -20.916 22.889 13.434 1.00 85.06 166 PRO A CA 1
ATOM 1355 C C . PRO A 1 166 ? -21.805 21.814 12.812 1.00 85.06 166 PRO A C 1
ATOM 1357 O O . PRO A 1 166 ? -22.868 21.479 13.336 1.00 85.06 166 PRO A O 1
ATOM 1360 N N . ASP A 1 167 ? -21.350 21.243 11.704 1.00 86.44 167 ASP A N 1
ATOM 1361 C CA . ASP A 1 167 ? -21.948 20.029 11.171 1.00 86.44 167 ASP A CA 1
ATOM 1362 C C . ASP A 1 167 ? -21.593 18.814 12.053 1.00 86.44 167 ASP A C 1
ATOM 1364 O O . ASP A 1 167 ? -20.920 18.923 13.082 1.00 86.44 167 ASP A O 1
ATOM 1368 N N . LEU A 1 168 ? -22.048 17.619 11.663 1.00 85.94 168 LEU A N 1
ATOM 1369 C CA . LEU A 1 168 ? -21.785 16.397 12.429 1.00 85.94 168 LEU A CA 1
ATOM 1370 C C . LEU A 1 168 ? -20.282 16.155 12.650 1.00 85.94 168 LEU A C 1
ATOM 1372 O O . LEU A 1 168 ? -19.890 15.705 13.724 1.00 85.94 168 LEU A O 1
ATOM 1376 N N . GLU A 1 169 ? -19.443 16.441 11.655 1.00 86.19 169 GLU A N 1
ATOM 1377 C CA . GLU A 1 169 ? -17.995 16.259 11.768 1.00 86.19 169 GLU A CA 1
ATOM 1378 C C . GLU A 1 169 ? -17.376 17.287 12.723 1.00 86.19 169 GLU A C 1
ATOM 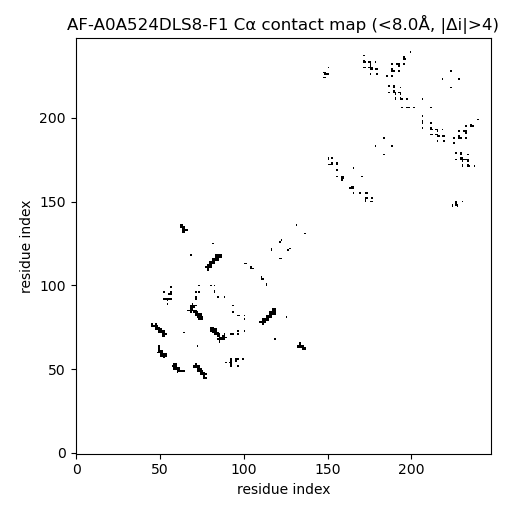1380 O O . GLU A 1 169 ? -16.546 16.923 13.562 1.00 86.19 169 GLU A O 1
ATOM 1385 N N . GLY A 1 170 ? -17.830 18.541 12.676 1.00 87.75 170 GLY A N 1
ATOM 1386 C CA . GLY A 1 170 ? -17.455 19.578 13.633 1.00 87.75 170 GLY A CA 1
ATOM 1387 C C . GLY A 1 170 ? -17.855 19.220 15.067 1.00 87.75 170 GLY A C 1
ATOM 1388 O O . GLY A 1 170 ? -17.040 19.306 15.988 1.00 87.75 170 GLY A O 1
ATOM 1389 N N . GLU A 1 171 ? -19.076 18.724 15.273 1.00 89.88 171 GLU A N 1
ATOM 1390 C CA . GLU A 1 171 ? -19.543 18.248 16.579 1.00 89.88 171 GLU A CA 1
ATOM 1391 C C . GLU A 1 171 ? -18.668 17.097 17.119 1.00 89.88 171 GLU A C 1
ATOM 1393 O O . GLU A 1 171 ? -18.269 17.114 18.293 1.00 89.88 171 GLU A O 1
ATOM 1398 N N . ILE A 1 172 ? -18.322 16.121 16.264 1.00 89.75 172 ILE A N 1
ATOM 1399 C CA . ILE A 1 172 ? -17.416 15.013 16.611 1.00 89.75 172 ILE A CA 1
ATOM 1400 C C . ILE A 1 172 ? -16.032 15.556 16.963 1.00 89.75 172 ILE A C 1
ATOM 1402 O O . ILE A 1 172 ? -15.464 15.158 17.979 1.00 89.75 172 ILE A O 1
ATOM 1406 N N . THR A 1 173 ? -15.504 16.489 16.173 1.00 91.06 173 THR A N 1
ATOM 1407 C CA . THR A 1 173 ? -14.179 17.093 16.364 1.00 91.06 173 THR A CA 1
ATOM 1408 C C . THR A 1 173 ? -14.075 17.801 17.715 1.00 91.06 173 THR A C 1
ATOM 1410 O O . THR A 1 173 ? -13.125 17.573 18.468 1.00 91.06 173 THR A O 1
ATOM 1413 N N . ILE A 1 174 ? -15.092 18.577 18.097 1.00 91.50 174 ILE A N 1
ATOM 1414 C CA . ILE A 1 174 ? -15.161 19.238 19.409 1.00 91.50 174 ILE A CA 1
ATOM 1415 C C . ILE A 1 174 ? -15.217 18.207 20.542 1.00 91.50 174 ILE A C 1
ATOM 1417 O O . ILE A 1 174 ? -14.545 18.358 21.566 1.00 91.50 174 ILE A O 1
ATOM 1421 N N . ALA A 1 175 ? -16.029 17.159 20.391 1.00 93.44 175 ALA A N 1
ATOM 1422 C CA . ALA A 1 175 ? -16.161 16.113 21.401 1.00 93.44 175 ALA A CA 1
ATOM 1423 C C . ALA A 1 175 ? -14.870 15.287 21.551 1.00 93.44 175 ALA A C 1
ATOM 1425 O O . ALA A 1 175 ? -14.459 14.990 22.674 1.00 93.44 175 ALA A O 1
ATOM 1426 N N . ALA A 1 176 ? -14.203 14.972 20.442 1.00 93.00 176 ALA A N 1
ATOM 1427 C CA . ALA A 1 176 ? -12.919 14.284 20.407 1.00 93.00 176 ALA A CA 1
ATOM 1428 C C . ALA A 1 176 ? -11.823 15.119 21.077 1.00 93.00 176 ALA A C 1
ATOM 1430 O O . ALA A 1 176 ? -11.080 14.599 21.909 1.00 93.00 176 ALA A O 1
ATOM 1431 N N . HIS A 1 177 ? -11.774 16.424 20.790 1.00 92.25 177 HIS A N 1
ATOM 1432 C CA . HIS A 1 177 ? -10.843 17.339 21.443 1.00 92.25 177 HIS A CA 1
ATOM 1433 C C . HIS A 1 177 ? -11.071 17.384 22.960 1.00 92.25 177 HIS A C 1
ATOM 1435 O O . HIS A 1 177 ? -10.124 17.246 23.732 1.00 92.25 177 HIS A O 1
ATOM 1441 N N . LYS A 1 178 ? -12.329 17.499 23.410 1.00 93.44 178 LYS A N 1
ATOM 1442 C CA . LYS A 1 178 ? -12.672 17.450 24.843 1.00 93.44 178 LYS A CA 1
ATOM 1443 C C . LYS A 1 178 ? -12.186 16.155 25.499 1.00 93.44 178 LYS A C 1
ATOM 1445 O O . LYS A 1 178 ? -11.559 16.216 26.551 1.00 93.44 178 LYS A O 1
ATOM 1450 N N . LEU A 1 179 ? -12.399 15.005 24.853 1.00 93.12 179 LEU A N 1
ATOM 1451 C CA . LEU A 1 179 ? -11.903 13.712 25.336 1.00 93.12 179 LEU A CA 1
ATOM 1452 C C . LEU A 1 179 ? -10.372 13.662 25.422 1.00 93.12 179 LEU A C 1
ATOM 1454 O O . LEU A 1 179 ? -9.841 13.104 26.381 1.00 93.12 179 LEU A O 1
ATOM 1458 N N . ALA A 1 180 ? -9.662 14.260 24.463 1.00 91.88 180 ALA A N 1
ATOM 1459 C CA . ALA A 1 180 ? -8.205 14.332 24.494 1.00 91.88 180 ALA A CA 1
ATOM 1460 C C . ALA A 1 180 ? -7.693 15.193 25.666 1.00 91.88 180 ALA A C 1
ATOM 1462 O O . ALA A 1 180 ? -6.719 14.828 26.329 1.00 91.88 180 ALA A O 1
ATOM 1463 N N . GLN A 1 181 ? -8.388 16.290 25.993 1.00 92.19 181 GLN A N 1
ATOM 1464 C CA . GLN A 1 181 ? -8.049 17.149 27.138 1.00 92.19 181 GLN A CA 1
ATOM 1465 C C . GLN A 1 181 ? -8.247 16.465 28.497 1.00 92.19 181 GLN A C 1
ATOM 1467 O O . GLN A 1 181 ? -7.591 16.835 29.471 1.00 92.19 181 GLN A O 1
ATOM 1472 N N . GLU A 1 182 ? -9.089 15.431 28.575 1.00 92.69 182 GLU A N 1
ATOM 1473 C CA . GLU A 1 182 ? -9.246 14.618 29.789 1.00 92.69 182 GLU A CA 1
ATOM 1474 C C . GLU A 1 182 ? -7.996 13.775 30.105 1.00 92.69 182 GLU A C 1
ATOM 1476 O O . GLU A 1 182 ? -7.896 13.229 31.203 1.00 92.69 182 GLU A O 1
ATOM 1481 N N . LYS A 1 183 ? -7.034 13.667 29.169 1.00 89.88 183 LYS A N 1
ATOM 1482 C CA . LYS A 1 183 ? -5.747 12.962 29.331 1.00 89.88 183 LYS A CA 1
ATOM 1483 C C . LYS A 1 183 ? -5.882 11.536 29.872 1.00 89.88 183 LYS A C 1
ATOM 1485 O O . LYS A 1 183 ? -5.018 11.051 30.605 1.00 89.88 183 LYS A O 1
ATOM 1490 N N . LYS A 1 184 ? -6.955 10.842 2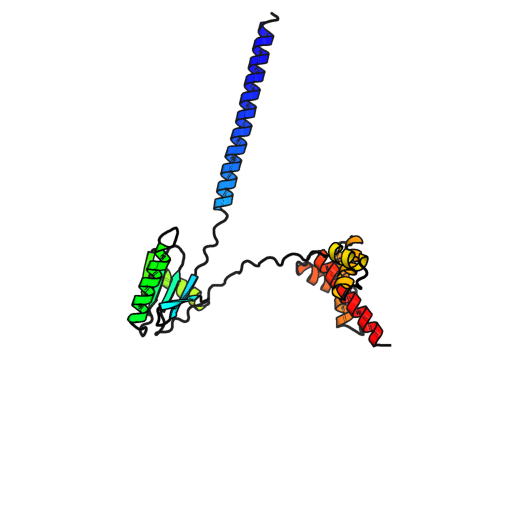9.485 1.00 92.12 184 LYS A N 1
ATOM 1491 C CA . LYS A 1 184 ? -7.132 9.412 29.771 1.00 92.12 184 LYS A CA 1
ATOM 1492 C C . LYS A 1 184 ? -5.958 8.629 29.212 1.00 92.12 184 LYS A C 1
ATOM 1494 O O . LYS A 1 184 ? -5.433 8.970 28.153 1.00 92.12 184 LYS A O 1
ATOM 1499 N N . SER A 1 185 ? -5.566 7.560 29.890 1.00 95.25 185 SER A N 1
ATOM 1500 C CA . SER A 1 185 ? -4.557 6.647 29.364 1.00 95.25 185 SER A CA 1
ATOM 1501 C C . SER A 1 185 ? -5.063 5.931 28.108 1.00 95.25 185 SER A C 1
ATOM 1503 O O . SER A 1 185 ? -6.265 5.743 27.902 1.00 95.25 185 SER A O 1
ATOM 1505 N N . TYR A 1 186 ? -4.131 5.479 27.271 1.00 91.75 186 TYR A N 1
ATOM 1506 C CA . TYR A 1 186 ? -4.456 4.741 26.049 1.00 91.75 186 TYR A CA 1
ATOM 1507 C C . TYR A 1 186 ? -5.314 3.489 26.327 1.00 91.75 186 TYR A C 1
ATOM 1509 O O . TYR A 1 186 ? -6.269 3.204 25.604 1.00 91.75 186 TYR A O 1
ATOM 1517 N N . ASP A 1 187 ? -5.035 2.780 27.425 1.00 93.50 187 ASP A N 1
ATOM 1518 C CA . ASP A 1 187 ? -5.813 1.616 27.867 1.00 93.50 187 ASP A CA 1
ATOM 1519 C C . ASP A 1 187 ? -7.250 1.980 28.266 1.00 93.50 187 ASP A C 1
ATOM 1521 O O . ASP A 1 187 ? -8.191 1.227 27.995 1.00 93.50 187 ASP A O 1
ATOM 1525 N N . GLU A 1 188 ? -7.441 3.131 28.912 1.00 95.50 188 GLU A N 1
ATOM 1526 C CA . GLU A 1 188 ? -8.769 3.634 29.267 1.00 95.50 188 GLU A CA 1
ATOM 1527 C C . GLU A 1 188 ? -9.568 4.016 28.023 1.00 95.50 188 GLU A C 1
ATOM 1529 O O . GLU A 1 188 ? -10.750 3.679 27.944 1.00 95.50 188 GLU A O 1
ATOM 1534 N N . LEU A 1 189 ? -8.926 4.630 27.024 1.00 94.75 189 LEU A N 1
ATOM 1535 C CA . LEU A 1 189 ? -9.549 4.908 25.730 1.00 94.75 189 LEU A CA 1
ATOM 1536 C C . LEU A 1 189 ? -9.919 3.617 24.993 1.00 94.75 189 LEU A C 1
ATOM 1538 O O . LEU A 1 189 ? -11.045 3.487 24.520 1.00 94.75 189 LEU A O 1
ATOM 1542 N N . CYS A 1 190 ? -9.042 2.610 24.977 1.00 94.19 190 CYS A N 1
ATOM 1543 C CA . CYS A 1 190 ? -9.359 1.302 24.398 1.00 94.19 190 CYS A CA 1
ATOM 1544 C C . CYS A 1 190 ? -10.588 0.664 25.065 1.00 94.19 190 CYS A C 1
ATOM 1546 O O . CYS A 1 190 ? -11.450 0.106 24.383 1.00 94.19 190 CYS A O 1
ATOM 1548 N N . LYS A 1 191 ? -10.705 0.759 26.397 1.00 96.19 191 LYS A N 1
ATOM 1549 C CA . LYS A 1 191 ? -11.885 0.280 27.139 1.00 96.19 191 LYS A CA 1
ATOM 1550 C C . LYS A 1 191 ? -13.134 1.109 26.845 1.00 96.19 191 LYS A C 1
ATOM 1552 O O . LYS A 1 191 ? -14.213 0.533 26.713 1.00 96.19 191 LYS A O 1
ATOM 1557 N N . ALA A 1 192 ? -13.005 2.429 26.731 1.00 95.00 192 ALA A N 1
ATOM 1558 C CA . ALA A 1 192 ? -14.109 3.318 26.389 1.00 95.00 192 ALA A CA 1
ATOM 1559 C C . ALA A 1 192 ? -14.645 3.026 24.979 1.00 95.00 192 ALA A C 1
ATOM 1561 O O . ALA A 1 192 ? -15.852 2.845 24.816 1.00 95.00 192 ALA A O 1
ATOM 1562 N N . LEU A 1 193 ? -13.756 2.866 23.993 1.00 95.12 193 LEU A N 1
ATOM 1563 C CA . LEU A 1 193 ? -14.129 2.504 22.627 1.00 95.12 193 LEU A CA 1
ATOM 1564 C C . LEU A 1 193 ? -14.761 1.111 22.568 1.00 95.12 193 LEU A C 1
ATOM 1566 O O . LEU A 1 193 ? -15.812 0.929 21.957 1.00 95.12 193 LEU A O 1
ATOM 1570 N N . ALA A 1 194 ? -14.171 0.134 23.263 1.00 94.56 194 ALA A N 1
ATOM 1571 C CA . ALA A 1 194 ? -14.732 -1.208 23.381 1.00 94.56 194 ALA A CA 1
ATOM 1572 C C . ALA A 1 194 ? -16.153 -1.188 23.958 1.00 94.56 194 ALA A C 1
ATOM 1574 O O . ALA A 1 194 ? -17.036 -1.876 23.448 1.00 94.56 194 ALA A O 1
ATOM 1575 N N . LYS A 1 195 ? -16.386 -0.390 25.007 1.00 94.06 195 LYS A N 1
ATOM 1576 C CA . LYS A 1 195 ? -17.714 -0.223 25.601 1.00 94.06 195 LYS A CA 1
ATOM 1577 C C . LYS A 1 195 ? -18.691 0.393 24.597 1.00 94.06 195 LYS A C 1
ATOM 1579 O O . LYS A 1 195 ? -19.770 -0.161 24.432 1.00 94.06 195 LYS A O 1
ATOM 1584 N N . ALA A 1 196 ? -18.316 1.472 23.906 1.00 91.19 196 ALA A N 1
ATOM 1585 C CA . ALA A 1 196 ? -19.169 2.124 22.907 1.00 91.19 196 ALA A CA 1
ATOM 1586 C C . ALA A 1 196 ? -19.552 1.171 21.756 1.00 91.19 196 ALA A C 1
ATOM 1588 O O . ALA A 1 196 ? -20.735 1.008 21.459 1.00 91.19 196 ALA A O 1
ATOM 1589 N N . GLN A 1 197 ? -18.575 0.454 21.186 1.00 92.25 197 GLN A N 1
ATOM 1590 C CA . GLN A 1 197 ? -18.809 -0.551 20.139 1.00 92.25 197 GLN A CA 1
ATOM 1591 C C . GLN A 1 197 ? -19.751 -1.667 20.608 1.00 92.25 197 GLN A C 1
ATOM 1593 O O . GLN A 1 197 ? -20.674 -2.050 19.891 1.00 92.25 197 GLN A O 1
ATOM 1598 N N . LEU A 1 198 ? -19.534 -2.196 21.817 1.00 90.25 198 LEU A N 1
ATOM 1599 C CA . LEU A 1 198 ? -20.370 -3.264 22.363 1.00 90.25 198 LEU A CA 1
ATOM 1600 C C . LEU A 1 198 ? -21.799 -2.794 22.645 1.00 90.25 198 LEU A C 1
ATOM 1602 O O . LEU A 1 198 ? -22.715 -3.582 22.438 1.00 90.25 198 LEU A O 1
ATOM 1606 N N . THR A 1 199 ? -22.006 -1.545 23.070 1.00 90.19 199 THR A N 1
ATOM 1607 C CA . THR A 1 199 ? -23.349 -0.972 23.264 1.00 90.19 199 THR A CA 1
ATOM 1608 C C . THR A 1 199 ? -24.137 -0.944 21.960 1.00 90.19 199 THR A C 1
ATOM 1610 O O . THR A 1 199 ? -25.269 -1.425 21.934 1.00 90.19 199 THR A O 1
ATOM 1613 N N . ILE A 1 200 ? -23.522 -0.479 20.870 1.00 86.38 200 ILE A N 1
ATOM 1614 C CA . ILE A 1 200 ? -24.159 -0.439 19.544 1.00 86.38 200 ILE A CA 1
ATOM 1615 C C . ILE A 1 200 ? -24.494 -1.855 19.066 1.00 86.38 200 ILE A C 1
ATOM 1617 O O . ILE A 1 200 ? -25.617 -2.130 18.650 1.00 86.38 200 ILE A O 1
ATOM 1621 N N . ILE A 1 201 ? -23.537 -2.782 19.172 1.00 85.31 201 ILE A N 1
ATOM 1622 C CA . ILE A 1 201 ? -23.711 -4.159 18.689 1.00 85.31 201 ILE A CA 1
ATOM 1623 C C . ILE A 1 201 ? -24.766 -4.911 19.507 1.00 85.31 201 ILE A C 1
ATOM 1625 O O . ILE A 1 201 ? -25.558 -5.667 18.947 1.00 85.31 201 ILE A O 1
ATOM 1629 N N . LYS A 1 202 ? -24.764 -4.753 20.836 1.00 82.44 202 LYS A N 1
ATOM 1630 C CA . LYS A 1 202 ? -25.584 -5.585 21.720 1.00 82.44 202 LYS A CA 1
ATOM 1631 C C . LYS A 1 202 ? -26.967 -5.043 22.020 1.00 82.44 202 LYS A C 1
ATOM 1633 O O . LYS A 1 202 ? -27.703 -5.848 22.571 1.00 82.44 202 LYS A O 1
ATOM 1638 N N . SER A 1 203 ? -27.288 -3.783 21.697 1.00 65.38 203 SER A N 1
ATOM 1639 C CA . SER A 1 203 ? -28.590 -3.068 21.762 1.00 65.38 203 SER A CA 1
ATOM 1640 C C . SER A 1 203 ? -29.565 -3.346 22.939 1.00 65.38 203 SER A C 1
ATOM 1642 O O . SER A 1 203 ? -30.127 -2.397 23.471 1.00 65.38 203 SER A O 1
ATOM 1644 N N . LYS A 1 204 ? -29.766 -4.590 23.405 1.00 62.34 204 LYS A N 1
ATOM 1645 C CA . LYS A 1 204 ? -30.567 -5.023 24.570 1.00 62.34 204 LYS A CA 1
ATOM 1646 C C . LYS A 1 204 ? -29.914 -6.117 25.456 1.00 62.34 204 LYS A C 1
ATOM 1648 O O . LYS A 1 204 ? -30.615 -6.925 26.059 1.00 62.34 204 LYS A O 1
ATOM 1653 N N . GLY A 1 205 ? -28.582 -6.166 25.576 1.00 68.50 205 GLY A N 1
ATOM 1654 C CA . GLY A 1 205 ? -27.867 -7.152 26.413 1.00 68.50 205 GLY A CA 1
ATOM 1655 C C . GLY A 1 205 ? -26.953 -6.541 27.482 1.00 68.50 205 GLY A C 1
ATOM 1656 O O . GLY A 1 205 ? -26.279 -5.544 27.230 1.00 68.50 205 GLY A O 1
ATOM 1657 N N . LYS A 1 206 ? -26.862 -7.166 28.668 1.00 80.50 206 LYS A N 1
ATOM 1658 C CA . LYS A 1 206 ? -25.911 -6.753 29.719 1.00 80.50 206 LYS A CA 1
ATOM 1659 C C . LYS A 1 206 ? -24.475 -6.956 29.225 1.00 80.50 206 LYS A C 1
ATOM 1661 O O . LYS A 1 206 ? -24.046 -8.084 28.990 1.00 80.50 206 LYS A O 1
AT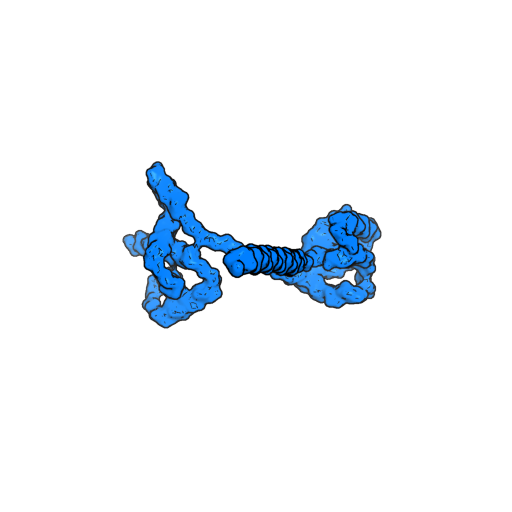OM 1666 N N . ILE A 1 207 ? -23.728 -5.865 29.084 1.00 87.19 207 ILE A N 1
ATOM 1667 C CA . ILE A 1 207 ? -22.304 -5.900 28.735 1.00 87.19 207 ILE A CA 1
ATOM 1668 C C . ILE A 1 207 ? -21.509 -6.256 29.991 1.00 87.19 207 ILE A C 1
ATOM 1670 O O . ILE A 1 207 ? -21.644 -5.603 31.027 1.00 87.19 207 ILE A O 1
ATOM 1674 N N . THR A 1 208 ? -20.671 -7.287 29.911 1.00 92.12 208 THR A N 1
ATOM 1675 C CA . THR A 1 208 ? -19.827 -7.697 31.043 1.00 92.12 208 THR A CA 1
ATOM 1676 C C . THR A 1 208 ? -18.437 -7.058 30.974 1.00 92.12 208 THR A C 1
ATOM 1678 O O . THR A 1 208 ? -17.909 -6.775 29.898 1.00 92.12 208 THR A O 1
ATOM 1681 N N . ALA A 1 209 ? -17.791 -6.869 32.130 1.00 92.31 209 ALA A N 1
ATOM 1682 C CA . ALA A 1 209 ? -16.428 -6.329 32.191 1.00 92.31 209 ALA A CA 1
ATOM 1683 C C . ALA A 1 209 ? -15.404 -7.212 31.448 1.00 92.31 209 ALA A C 1
ATOM 1685 O O . ALA A 1 209 ? -14.449 -6.705 30.860 1.00 92.31 209 ALA A O 1
ATOM 1686 N N . ALA A 1 210 ? -15.619 -8.532 31.431 1.00 92.69 210 ALA A N 1
ATOM 1687 C CA . ALA A 1 210 ? -14.774 -9.474 30.702 1.00 92.69 210 ALA A CA 1
ATOM 1688 C C . ALA A 1 210 ? -14.810 -9.226 29.184 1.00 92.69 210 ALA A C 1
ATOM 1690 O O . ALA A 1 210 ? -13.768 -9.254 28.529 1.00 92.69 210 ALA A O 1
ATOM 1691 N N . GLU A 1 211 ? -15.987 -8.926 28.632 1.00 91.50 211 GLU A N 1
ATOM 1692 C CA . GLU A 1 211 ? -16.161 -8.628 27.207 1.00 91.50 211 GLU A CA 1
ATOM 1693 C C . GLU A 1 211 ? -15.512 -7.304 26.818 1.00 91.50 211 GLU A C 1
ATOM 1695 O O . GLU A 1 211 ? -14.800 -7.252 25.815 1.00 91.50 211 GLU A O 1
ATOM 1700 N N . ILE A 1 212 ? -15.678 -6.268 27.647 1.00 94.00 212 ILE A N 1
ATOM 1701 C CA . ILE A 1 212 ? -15.009 -4.974 27.451 1.00 94.00 212 ILE A CA 1
ATOM 1702 C C . ILE A 1 212 ? -13.493 -5.173 27.441 1.00 94.00 212 ILE A C 1
ATOM 1704 O O . ILE A 1 212 ? -12.821 -4.711 26.525 1.00 94.00 212 ILE A O 1
ATOM 1708 N N . ASN A 1 213 ? -12.946 -5.913 28.408 1.00 95.19 213 ASN A N 1
ATOM 1709 C CA . ASN A 1 213 ? -11.506 -6.162 28.485 1.00 9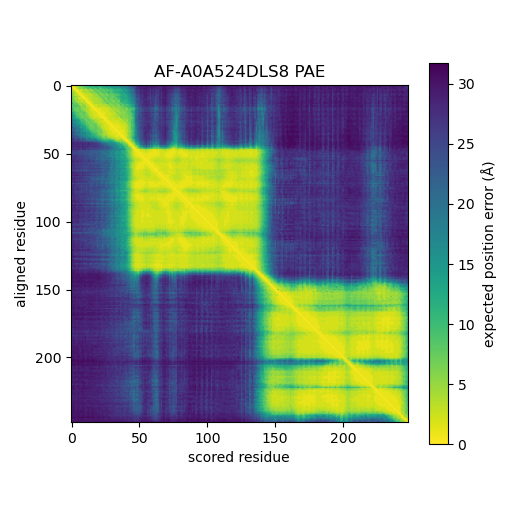5.19 213 ASN A CA 1
ATOM 1710 C C . ASN A 1 213 ? -10.986 -6.994 27.305 1.00 95.19 213 ASN A C 1
ATOM 1712 O O . ASN A 1 213 ? -9.889 -6.734 26.809 1.00 95.19 213 ASN A O 1
ATOM 1716 N N . LYS A 1 214 ? -11.752 -7.988 26.835 1.00 95.31 214 LYS A N 1
ATOM 1717 C CA . LYS A 1 214 ? -11.397 -8.759 25.636 1.00 95.31 214 LYS A CA 1
ATOM 1718 C C . LYS A 1 214 ? -11.342 -7.847 24.412 1.00 95.31 214 LYS A C 1
ATOM 1720 O O . LYS A 1 214 ? -10.343 -7.859 23.699 1.00 95.31 214 LYS A O 1
ATOM 1725 N N . LYS A 1 215 ? -12.375 -7.026 24.209 1.00 92.44 215 LYS A N 1
ATOM 1726 C CA . LYS A 1 215 ? -12.464 -6.127 23.059 1.00 92.44 215 LYS A CA 1
ATOM 1727 C C . LYS A 1 215 ? -11.415 -5.013 23.114 1.00 92.44 215 LYS A C 1
ATOM 1729 O O . LYS A 1 215 ? -10.768 -4.748 22.110 1.00 92.44 215 LYS A O 1
ATOM 1734 N N . ALA A 1 216 ? -11.148 -4.446 24.288 1.00 94.25 216 ALA A N 1
ATOM 1735 C CA . ALA A 1 216 ? -10.092 -3.453 24.483 1.00 94.25 216 ALA A CA 1
ATOM 1736 C C . ALA A 1 216 ? -8.706 -3.998 24.098 1.00 94.25 216 ALA A C 1
ATOM 1738 O O . ALA A 1 216 ? -7.927 -3.294 23.468 1.00 94.25 216 ALA A O 1
ATOM 1739 N N . LYS A 1 217 ? -8.413 -5.274 24.395 1.00 93.00 217 LYS A N 1
ATOM 1740 C CA . LYS A 1 217 ? -7.168 -5.929 23.953 1.00 93.00 217 LYS A CA 1
ATOM 1741 C C . LYS A 1 217 ? -7.093 -6.116 22.436 1.00 93.00 217 LYS A C 1
ATOM 1743 O O . LYS A 1 217 ? -5.991 -6.134 21.897 1.00 93.00 217 LYS A O 1
ATOM 1748 N N . GLU A 1 218 ? -8.222 -6.310 21.754 1.00 91.56 218 GLU A N 1
ATOM 1749 C CA . GLU A 1 218 ? -8.265 -6.347 20.284 1.00 91.56 218 GLU A CA 1
ATOM 1750 C C . GLU A 1 218 ? -7.954 -4.963 19.703 1.00 91.56 218 GLU A C 1
ATOM 1752 O O . GLU A 1 218 ? -7.118 -4.857 18.811 1.00 91.56 218 GLU A O 1
ATOM 1757 N N . ILE A 1 219 ? -8.558 -3.911 20.264 1.00 88.69 219 ILE A N 1
ATOM 1758 C CA . ILE A 1 219 ? -8.348 -2.511 19.860 1.00 88.69 219 ILE A CA 1
ATOM 1759 C C . ILE A 1 219 ? -6.904 -2.074 20.120 1.00 88.69 219 ILE A C 1
ATOM 1761 O O . ILE A 1 219 ? -6.248 -1.531 19.243 1.00 88.69 219 ILE A O 1
ATOM 1765 N N . HIS A 1 220 ? -6.336 -2.407 21.276 1.00 88.62 220 HIS A N 1
ATOM 1766 C CA . HIS A 1 220 ? -4.933 -2.101 21.556 1.00 88.62 220 HIS A CA 1
ATOM 1767 C C . HIS A 1 220 ? -3.981 -2.740 20.520 1.00 88.62 220 HIS A C 1
ATOM 1769 O O . HIS A 1 220 ? -2.894 -2.231 20.245 1.00 88.62 220 HIS A O 1
ATOM 1775 N N . LYS A 1 221 ? -4.365 -3.872 19.917 1.00 88.25 221 LYS A N 1
ATOM 1776 C CA . LYS A 1 221 ? -3.578 -4.531 18.865 1.00 88.25 221 LYS A CA 1
ATOM 1777 C C . LYS A 1 221 ? -3.808 -3.948 17.469 1.00 88.25 221 LYS A C 1
ATOM 1779 O O . LYS A 1 221 ? -3.017 -4.268 16.586 1.00 88.25 221 LYS A O 1
ATOM 1784 N N . SER A 1 222 ? -4.841 -3.129 17.249 1.00 80.75 222 SER A N 1
ATOM 1785 C CA . SER A 1 222 ? -5.124 -2.531 15.935 1.00 80.75 222 SER A CA 1
ATOM 1786 C C . SER A 1 222 ? -4.222 -1.345 15.592 1.00 80.75 222 SER A C 1
ATOM 1788 O O . SER A 1 222 ? -4.310 -0.837 14.479 1.00 80.75 222 SER A O 1
ATOM 1790 N N . SER A 1 223 ? -3.334 -0.938 16.510 1.00 76.62 223 SER A N 1
ATOM 1791 C CA . SER A 1 223 ? -2.365 0.152 16.317 1.00 76.62 223 SER A CA 1
ATOM 1792 C C . SER A 1 223 ? -3.002 1.510 15.990 1.00 76.62 223 SER A C 1
ATOM 1794 O O . SER A 1 223 ? -2.375 2.321 15.317 1.00 76.62 223 SER A O 1
ATOM 1796 N N . SER A 1 224 ? -4.224 1.762 16.468 1.00 85.19 224 SER A N 1
ATOM 1797 C CA . SER A 1 224 ? -4.883 3.068 16.340 1.00 85.19 224 SER A CA 1
ATOM 1798 C C . SER A 1 224 ? -4.170 4.125 17.186 1.00 85.19 224 SER A C 1
ATOM 1800 O O . SER A 1 224 ? -3.700 3.812 18.284 1.00 85.19 224 SER A O 1
ATOM 1802 N N . THR A 1 225 ? -4.077 5.362 16.705 1.00 88.75 225 THR A N 1
ATOM 1803 C CA . THR A 1 225 ? -3.448 6.456 17.464 1.00 88.75 225 THR A CA 1
ATOM 1804 C C . THR A 1 225 ? -4.349 6.941 18.601 1.00 88.75 225 THR A C 1
ATOM 1806 O O . THR A 1 225 ? -5.526 6.590 18.685 1.00 88.75 225 THR A O 1
ATOM 1809 N N . TYR A 1 226 ? -3.792 7.742 19.511 1.00 90.31 226 TYR A N 1
ATOM 1810 C CA . TYR A 1 226 ? -4.549 8.334 20.616 1.00 90.31 226 TYR A CA 1
ATOM 1811 C C . TYR A 1 226 ? -5.726 9.183 20.114 1.00 90.31 226 TYR A C 1
ATOM 1813 O O . TYR A 1 226 ? -6.863 8.992 20.544 1.00 90.31 226 TYR A O 1
ATOM 1821 N N . ASP A 1 227 ? -5.454 10.057 19.149 1.00 88.12 227 ASP A N 1
ATOM 1822 C CA . ASP A 1 227 ? -6.441 10.966 18.570 1.00 88.12 227 ASP A CA 1
ATOM 1823 C C . ASP A 1 227 ? -7.498 10.215 17.757 1.00 88.12 227 ASP A C 1
ATOM 1825 O O . ASP A 1 227 ? -8.686 10.511 17.877 1.00 88.12 227 ASP A O 1
ATOM 1829 N N . GLU A 1 228 ? -7.104 9.164 17.025 1.00 88.94 228 GLU A N 1
ATOM 1830 C CA . GLU A 1 228 ? -8.054 8.262 16.366 1.00 88.94 228 GLU A CA 1
ATOM 1831 C C . GLU A 1 228 ? -8.998 7.597 17.378 1.00 88.94 228 GLU A C 1
ATOM 1833 O O . GLU A 1 228 ? -10.197 7.487 17.118 1.00 88.94 228 GLU A O 1
ATOM 1838 N N . LEU A 1 229 ? -8.494 7.164 18.541 1.00 91.69 229 LEU A N 1
ATOM 1839 C CA . LEU A 1 229 ? -9.347 6.597 19.587 1.00 91.69 229 LEU A CA 1
ATOM 1840 C C . LEU A 1 229 ? -10.318 7.645 20.141 1.00 91.69 229 LEU A C 1
ATOM 1842 O O . LEU A 1 229 ? -11.504 7.348 20.264 1.00 91.69 229 LEU A O 1
ATOM 1846 N N . CYS A 1 230 ? -9.849 8.856 20.449 1.00 93.00 230 CYS A N 1
ATOM 1847 C CA . CYS A 1 230 ? -10.703 9.952 20.917 1.00 93.00 230 CYS A CA 1
ATOM 1848 C C . CYS A 1 230 ? -11.805 10.284 19.905 1.00 93.00 230 CYS A C 1
ATOM 1850 O O . CYS A 1 230 ? -12.970 10.413 20.288 1.00 93.00 230 CYS A O 1
ATOM 1852 N N . TRP A 1 231 ? -11.452 10.352 18.621 1.00 92.56 231 TRP A N 1
ATOM 1853 C CA . TRP A 1 231 ? -12.385 10.636 17.536 1.00 92.56 231 TRP A CA 1
ATOM 1854 C C . TRP A 1 231 ? -13.441 9.537 17.379 1.00 92.56 231 TRP A C 1
ATOM 1856 O O . TRP A 1 231 ? -14.636 9.820 17.423 1.00 92.56 231 TRP A O 1
ATOM 1866 N N . LEU A 1 232 ? -13.027 8.266 17.323 1.00 92.88 232 LEU A N 1
ATOM 1867 C CA . LEU A 1 232 ? -13.957 7.135 17.214 1.00 92.88 232 LEU A CA 1
ATOM 1868 C C . LEU A 1 232 ? -14.878 7.021 18.436 1.00 92.88 232 LEU A C 1
ATOM 1870 O O . LEU A 1 232 ? -16.051 6.677 18.311 1.00 92.88 232 LEU A O 1
ATOM 1874 N N . ILE A 1 233 ? -14.369 7.301 19.640 1.00 94.19 233 ILE A N 1
ATOM 1875 C CA . ILE A 1 233 ? -15.197 7.310 20.853 1.00 94.19 233 ILE A CA 1
ATOM 1876 C C . ILE A 1 233 ? -16.249 8.419 20.767 1.00 94.19 233 ILE A C 1
ATOM 1878 O O . ILE A 1 233 ? -17.406 8.180 21.121 1.00 94.19 233 ILE A O 1
ATOM 1882 N N . ALA A 1 234 ? -15.863 9.617 20.323 1.00 94.12 234 ALA A N 1
ATOM 1883 C CA . ALA A 1 234 ? -16.778 10.739 20.153 1.00 94.12 234 ALA A CA 1
ATOM 1884 C C . ALA A 1 234 ? -17.887 10.408 19.145 1.00 94.12 234 ALA A C 1
ATOM 1886 O O . ALA A 1 234 ? -19.065 10.510 19.492 1.00 94.12 234 ALA A O 1
ATOM 1887 N N . GLU A 1 235 ? -17.515 9.916 17.963 1.00 92.12 235 GLU A N 1
ATOM 1888 C CA . GLU A 1 235 ? -18.443 9.516 16.903 1.00 92.12 235 GLU A CA 1
ATOM 1889 C C . GLU A 1 235 ? -19.467 8.485 17.400 1.00 92.12 235 GLU A C 1
ATOM 1891 O O . GLU A 1 235 ? -20.677 8.712 17.331 1.00 92.12 235 GLU A O 1
ATOM 1896 N N . LEU A 1 236 ? -19.008 7.368 17.978 1.00 91.88 236 LEU A N 1
ATOM 1897 C CA . LEU A 1 236 ? -19.917 6.309 18.426 1.00 91.88 236 LEU A CA 1
ATOM 1898 C C . LEU A 1 236 ? -20.834 6.770 19.565 1.00 91.88 236 LEU A C 1
ATOM 1900 O O . LEU A 1 236 ? -22.004 6.391 19.606 1.00 91.88 236 LEU A O 1
ATOM 1904 N N . ASN A 1 237 ? -20.339 7.601 20.485 1.00 93.06 237 ASN A N 1
ATOM 1905 C CA . ASN A 1 237 ? -21.176 8.161 21.547 1.00 93.06 237 ASN A CA 1
ATOM 1906 C C . ASN A 1 237 ? -22.244 9.110 20.995 1.00 93.06 237 ASN A C 1
ATOM 1908 O O . ASN A 1 237 ? -23.348 9.162 21.534 1.00 93.06 237 ASN A O 1
ATOM 1912 N N . MET A 1 238 ? -21.940 9.856 19.934 1.00 90.00 238 MET A N 1
ATOM 1913 C CA . MET A 1 238 ? -22.920 10.710 19.268 1.00 90.00 238 MET A CA 1
ATOM 1914 C C . MET A 1 238 ? -23.984 9.901 18.537 1.00 90.00 238 MET A C 1
ATOM 1916 O O . MET A 1 238 ? -25.167 10.208 18.673 1.00 90.00 238 MET A O 1
ATOM 1920 N N . LEU A 1 239 ? -23.592 8.834 17.837 1.00 87.50 239 LEU A N 1
ATOM 1921 C CA . LEU A 1 239 ? -24.541 7.907 17.219 1.00 87.50 239 LEU A CA 1
ATOM 1922 C C . LEU A 1 239 ? -25.464 7.272 18.264 1.00 87.50 239 LEU A C 1
ATOM 1924 O O . LEU A 1 239 ? -26.673 7.226 18.061 1.00 87.50 239 LEU A O 1
ATOM 1928 N N . LEU A 1 240 ? -24.921 6.858 19.413 1.00 87.25 240 LEU A N 1
ATOM 1929 C CA . LEU A 1 240 ? -25.716 6.324 20.521 1.00 87.25 240 LEU A CA 1
ATOM 1930 C C . LEU A 1 240 ? -26.708 7.350 21.081 1.00 87.25 240 LEU A C 1
ATOM 1932 O O . LEU A 1 240 ? -27.854 6.996 21.345 1.00 87.25 240 LEU A O 1
ATOM 1936 N N . LYS A 1 241 ? -26.294 8.616 21.233 1.00 86.62 241 LYS A N 1
ATOM 1937 C CA . LYS A 1 241 ? -27.201 9.697 21.646 1.00 86.62 241 LYS A CA 1
ATOM 1938 C C . LYS A 1 241 ? -28.327 9.890 20.633 1.00 86.62 241 LYS A C 1
ATOM 1940 O O . LYS A 1 241 ? -29.485 9.931 21.028 1.00 86.62 241 LYS A O 1
ATOM 1945 N N . LYS A 1 242 ? -28.015 9.961 19.336 1.00 82.44 242 LYS A N 1
ATOM 1946 C CA . LYS A 1 242 ? -29.028 10.113 18.277 1.00 82.44 242 LYS A CA 1
ATOM 1947 C C . LYS A 1 242 ? -29.999 8.928 18.243 1.00 82.44 242 LYS A C 1
ATOM 1949 O O . LYS A 1 242 ? -31.202 9.141 18.202 1.00 82.44 242 LYS A O 1
ATOM 1954 N N . GLN A 1 243 ? -29.496 7.703 18.399 1.00 73.38 243 GLN A N 1
ATOM 1955 C CA . GLN A 1 243 ? -30.326 6.499 18.461 1.00 73.38 243 GLN A CA 1
ATOM 1956 C C . GLN A 1 243 ? -31.272 6.480 19.674 1.00 73.38 243 GLN A C 1
ATOM 1958 O O . GLN A 1 243 ? -32.367 5.934 19.571 1.00 73.38 243 GLN A O 1
ATOM 1963 N N . SER A 1 244 ? -30.884 7.073 20.812 1.00 63.84 244 SER A N 1
ATOM 1964 C CA . SER A 1 244 ? -31.795 7.207 21.956 1.00 63.84 244 SER A CA 1
ATOM 1965 C C . SER A 1 244 ? -32.917 8.225 21.737 1.00 63.84 244 SER A C 1
ATOM 1967 O O . SER A 1 244 ? -33.965 8.060 22.339 1.00 63.84 244 SER A O 1
ATOM 1969 N N . PHE A 1 245 ? -32.738 9.223 20.863 1.00 55.78 245 PHE A N 1
ATOM 1970 C CA . PHE A 1 245 ? -33.779 10.216 20.559 1.00 55.78 245 PHE A CA 1
ATOM 1971 C C . PHE A 1 245 ? -34.819 9.732 19.533 1.00 55.78 245 PHE A C 1
ATOM 1973 O O . PHE A 1 245 ? -35.877 10.334 19.422 1.00 55.78 245 PHE A O 1
ATOM 1980 N N . GLU A 1 246 ? -34.537 8.662 18.784 1.00 54.66 246 GLU A N 1
ATOM 1981 C CA . GLU A 1 246 ? -35.472 8.071 17.807 1.00 54.66 246 GLU A CA 1
ATOM 1982 C C . GLU A 1 246 ? -36.357 6.954 18.403 1.00 54.66 246 GLU A C 1
ATOM 1984 O O . GLU A 1 246 ? -37.198 6.394 17.702 1.00 54.66 246 GLU A O 1
ATOM 1989 N N . GLN A 1 247 ? -36.140 6.575 19.669 1.00 50.38 247 GLN A N 1
ATOM 1990 C CA . GLN A 1 247 ? -36.896 5.518 20.363 1.00 50.38 247 GLN A CA 1
ATOM 1991 C C . GLN A 1 247 ? -37.919 6.051 21.382 1.00 50.38 247 GLN A C 1
ATOM 1993 O O . GLN A 1 247 ? -38.597 5.230 22.006 1.00 50.38 247 GLN A O 1
ATOM 1998 N N . ASP A 1 248 ? -38.035 7.376 21.510 1.00 41.38 248 ASP A N 1
ATOM 1999 C CA . ASP A 1 248 ? -39.094 8.092 22.239 1.00 41.38 248 ASP A CA 1
ATOM 2000 C C . ASP A 1 248 ? -40.181 8.580 21.261 1.00 41.38 248 ASP A C 1
ATOM 2002 O O . ASP A 1 248 ? -41.375 8.561 21.646 1.00 41.38 248 ASP A O 1
#

Secondary structure (DSSP, 8-state):
-HHHHHHHHHHHHHHHHHHHHHHHHHHHHHHHHHHHHHHHHS------EEEEEPTT--EEEESS----TT-EEEEE-SSEEEEEE-TT--HHHHHHHHHHHHHHHTTSSSPPEEEEEETT---HHHHHHHHHHHH-----------PPPP--HHHHHHHHHTTPPP-HHHHHHHHHHHHHHTT--HHHHHHHHHHHHHHHHHSSS---HHHHHHHHHHHHHTT--HHHHHHHHHHHHHHHHHHHHT--

pLDDT: mean 83.38, std 14.89, range [41.38, 98.38]

Mean predicted aligned error: 18.15 Å